Protein AF-A0A914Y9U9-F1 (afdb_monomer_lite)

Foldseek 3Di:
DDFDDDPNDTDDDDDDDDCPVVVVVVVVVVVVVVVVVVVVVVVLVVLVVVLVVLVVVLVVLVVVLVVVLVVLVVVCPDDDDPVRNVVSVVVNVVSVVVNVVSVVVNVVSCVVNVNDDDDQDFDDPVVVVVVVQVVCVVVCVVVVHDDDDDDDPPPPDRCPPDDPPPDDDDDDDDDDDDDDDDDDDDDDDDDDDDDDDDDDDDDDDDD

Radius of gyration: 38.81 Å; chains: 1; bounding box: 78×84×130 Å

InterPro domains:
  IPR003661 Signal transduction histidine kinase, dimerisation/phosphoacceptor domain [PF00512] (49-113)
  IPR003661 Signal transduction histidine kinase, dimerisation/phosphoacceptor domain [SM00388] (49-114)
  IPR003661 Signal transduction histidine kinase, dimerisation/phosphoacceptor domain [cd00082] (49-110)
  IPR005467 Histidine kinase domain [PS50109] (56-154)
  IPR036097 Signal transduction histidine kinase, dimerisation/phosphoacceptor domain superfamily [SSF47384] (34-114)
  IPR036890 Histidine kinase/HSP90-like ATPase superfamily [SSF55874] (103-163)

pLDDT: mean 73.34, std 23.29, range [28.28, 98.06]

Secondary structure (DSSP, 8-state):
-EEEEETTEEEEE------HHHHHHHHHHHHHHHHHHHHHHHHHHHHHHHHHHHHHHHHHHHHHHHHHHHHHHHHHTS---HHHHHHHHHHHHHHHHHHHHHHHHHHHHHHHTT----------HHHHHHHHHHHHHHHHHTTT--------S---S----------PPPS--------PPP-------------------------

Structure (mmCIF, N/CA/C/O backbone):
data_AF-A0A914Y9U9-F1
#
_entry.id   AF-A0A914Y9U9-F1
#
loop_
_atom_site.group_PDB
_atom_site.id
_atom_site.type_symbol
_atom_site.label_atom_id
_atom_site.label_alt_id
_atom_site.label_comp_id
_atom_site.label_asym_id
_atom_site.label_entity_id
_atom_site.label_seq_id
_atom_site.pdbx_PDB_ins_code
_atom_site.Cartn_x
_atom_site.Cartn_y
_atom_site.Cartn_z
_atom_site.occupancy
_atom_site.B_iso_or_equiv
_atom_site.auth_seq_id
_atom_site.auth_comp_id
_atom_site.auth_asym_id
_atom_site.auth_atom_id
_atom_site.pdbx_PDB_model_num
ATOM 1 N N . MET A 1 1 ? 32.630 -12.967 -55.554 1.00 51.47 1 MET A N 1
ATOM 2 C CA . MET A 1 1 ? 33.609 -12.783 -56.644 1.00 51.47 1 MET A CA 1
ATOM 3 C C . MET A 1 1 ? 33.112 -13.546 -57.849 1.00 51.47 1 MET A C 1
ATOM 5 O O . MET A 1 1 ? 32.874 -14.740 -57.731 1.00 51.47 1 MET A O 1
ATOM 9 N N . ALA A 1 2 ? 32.898 -12.851 -58.959 1.00 62.53 2 ALA A N 1
ATOM 10 C CA . ALA A 1 2 ? 32.600 -13.466 -60.247 1.00 62.53 2 ALA A CA 1
ATOM 11 C C . ALA A 1 2 ? 33.795 -13.222 -61.176 1.00 62.53 2 ALA A C 1
ATOM 13 O O . ALA A 1 2 ? 34.404 -12.149 -61.113 1.00 62.53 2 ALA A O 1
ATOM 14 N N . LEU A 1 3 ? 34.150 -14.223 -61.983 1.00 60.41 3 LEU A N 1
ATOM 15 C CA . LEU A 1 3 ? 35.185 -14.090 -63.003 1.00 60.41 3 LEU A CA 1
ATOM 16 C C . LEU A 1 3 ? 34.594 -13.263 -64.152 1.00 60.41 3 LEU A C 1
ATOM 18 O O . LEU A 1 3 ? 33.584 -13.662 -64.730 1.00 60.41 3 LEU A O 1
ATOM 22 N N . ALA A 1 4 ? 35.186 -12.113 -64.454 1.00 77.50 4 ALA A N 1
ATOM 23 C CA . ALA A 1 4 ? 34.811 -11.302 -65.607 1.00 77.50 4 ALA A CA 1
ATOM 24 C C . ALA A 1 4 ? 36.033 -11.117 -66.506 1.00 77.50 4 ALA A C 1
ATOM 26 O O . ALA A 1 4 ? 37.169 -11.276 -66.065 1.00 77.50 4 ALA A O 1
ATOM 27 N N . THR A 1 5 ? 35.816 -10.789 -67.772 1.00 78.88 5 THR A N 1
ATOM 28 C CA . THR A 1 5 ? 36.896 -10.489 -68.716 1.00 78.88 5 THR A CA 1
ATOM 29 C C . THR A 1 5 ? 36.818 -9.028 -69.130 1.00 78.88 5 THR A C 1
ATOM 31 O O . THR A 1 5 ? 35.762 -8.566 -69.559 1.00 78.88 5 THR A O 1
ATOM 34 N N . TYR A 1 6 ? 37.929 -8.303 -69.009 1.00 81.31 6 TYR A N 1
ATOM 35 C CA . TYR A 1 6 ? 38.082 -6.933 -69.501 1.00 81.31 6 TYR A CA 1
ATOM 36 C C . TYR A 1 6 ? 39.247 -6.923 -70.495 1.00 81.31 6 TYR A C 1
ATOM 38 O O . TYR A 1 6 ? 40.358 -7.293 -70.127 1.00 81.31 6 TYR A O 1
ATOM 46 N N . HIS A 1 7 ? 38.983 -6.578 -71.760 1.00 82.25 7 HIS A N 1
ATOM 47 C CA . HIS A 1 7 ? 39.949 -6.684 -72.870 1.00 82.25 7 HIS A CA 1
ATOM 48 C C . HIS A 1 7 ? 40.693 -8.037 -72.934 1.00 82.25 7 HIS A C 1
ATOM 50 O O . HIS A 1 7 ? 41.920 -8.073 -72.918 1.00 82.25 7 HIS A O 1
ATOM 56 N N . ASP A 1 8 ? 39.954 -9.153 -72.968 1.00 82.12 8 ASP A N 1
ATOM 57 C CA . ASP A 1 8 ? 40.488 -10.531 -73.023 1.00 82.12 8 ASP A CA 1
ATOM 58 C C . ASP A 1 8 ? 41.419 -10.943 -71.864 1.00 82.12 8 ASP A C 1
ATOM 60 O O . ASP A 1 8 ? 42.028 -12.013 -71.895 1.00 82.12 8 ASP A O 1
ATOM 64 N N . GLN A 1 9 ? 41.484 -10.152 -70.788 1.00 86.50 9 GLN A N 1
ATOM 65 C CA . GLN A 1 9 ? 42.172 -10.518 -69.551 1.00 86.50 9 GLN A CA 1
ATOM 66 C C . GLN A 1 9 ? 41.172 -10.868 -68.449 1.00 86.50 9 GLN A C 1
ATOM 68 O O . GLN A 1 9 ? 40.174 -10.170 -68.244 1.00 86.50 9 GLN A O 1
ATOM 73 N N . ALA A 1 10 ? 41.442 -11.959 -67.726 1.00 85.50 10 ALA A N 1
ATOM 74 C CA . ALA A 1 10 ? 40.640 -12.375 -66.582 1.00 85.50 10 ALA A CA 1
ATOM 75 C C . ALA A 1 10 ? 40.826 -11.388 -65.422 1.00 85.50 10 ALA A C 1
ATOM 77 O O . ALA A 1 10 ? 41.935 -11.198 -64.921 1.00 85.50 10 ALA A O 1
ATOM 78 N N . VAL A 1 11 ? 39.726 -10.783 -64.984 1.00 86.00 11 VAL A N 1
ATOM 79 C CA . VAL A 1 11 ? 39.678 -9.849 -63.862 1.00 86.00 11 VAL A CA 1
ATOM 80 C C . VAL A 1 11 ? 38.727 -10.358 -62.785 1.00 86.00 11 VAL A C 1
ATOM 82 O O . VAL A 1 11 ? 37.721 -11.022 -63.048 1.00 86.00 11 VAL A O 1
ATOM 85 N N . TRP A 1 12 ? 39.045 -10.022 -61.539 1.00 88.81 12 TRP A N 1
ATOM 86 C CA . TRP A 1 12 ? 38.187 -10.304 -60.399 1.00 88.81 12 TRP A CA 1
ATOM 87 C C . TRP A 1 12 ? 37.291 -9.111 -60.110 1.00 88.81 12 TRP A C 1
ATOM 89 O O . TRP A 1 12 ? 37.775 -8.016 -59.835 1.00 88.81 12 TRP A O 1
ATOM 99 N N . VAL A 1 13 ? 35.978 -9.339 -60.122 1.00 85.31 13 VAL A N 1
ATOM 100 C CA . VAL A 1 13 ? 35.015 -8.336 -59.668 1.00 85.31 13 VAL A CA 1
ATOM 101 C C . VAL A 1 13 ? 34.697 -8.578 -58.197 1.00 85.31 13 VAL A C 1
ATOM 103 O O . VAL A 1 13 ? 34.170 -9.633 -57.811 1.00 85.31 13 VAL A O 1
ATOM 106 N N . CYS A 1 14 ? 34.998 -7.569 -57.386 1.00 85.19 14 CYS A N 1
ATOM 107 C CA . CYS A 1 14 ? 34.607 -7.477 -55.987 1.00 85.19 14 CYS A CA 1
ATOM 108 C C . CYS A 1 14 ? 33.633 -6.308 -55.825 1.00 85.19 14 CYS A C 1
ATOM 110 O O . CYS A 1 14 ? 33.886 -5.217 -56.327 1.00 85.19 14 CYS A O 1
ATOM 112 N N . ALA A 1 15 ? 32.535 -6.537 -55.109 1.00 85.06 15 ALA A N 1
ATOM 113 C CA . ALA A 1 15 ? 31.644 -5.478 -54.660 1.00 85.06 15 ALA A CA 1
ATOM 114 C C . ALA A 1 15 ? 31.870 -5.276 -53.162 1.00 85.06 15 ALA A C 1
ATOM 116 O O . ALA A 1 15 ? 31.815 -6.233 -52.389 1.00 85.06 15 ALA A O 1
ATOM 117 N N . LEU A 1 16 ? 32.138 -4.035 -52.772 1.00 86.31 16 LEU A N 1
ATOM 118 C CA . LEU A 1 16 ? 32.205 -3.613 -51.381 1.00 86.31 16 LEU A CA 1
ATOM 119 C C . LEU A 1 16 ? 30.883 -2.922 -51.058 1.00 86.31 16 LEU A C 1
ATOM 121 O O . LEU A 1 16 ? 30.404 -2.103 -51.842 1.00 86.31 16 LEU A O 1
ATOM 125 N N . ARG A 1 17 ? 30.285 -3.267 -49.920 1.00 86.94 17 ARG A N 1
ATOM 126 C CA . ARG A 1 17 ? 29.090 -2.598 -49.412 1.00 86.94 17 ARG A CA 1
ATOM 127 C C . ARG A 1 17 ? 29.448 -1.925 -48.100 1.00 86.94 17 ARG A C 1
ATOM 129 O O . ARG A 1 17 ? 29.957 -2.586 -47.200 1.00 86.94 17 ARG A O 1
ATOM 136 N N . ASP A 1 18 ? 29.163 -0.634 -48.008 1.00 92.38 18 ASP A N 1
ATOM 137 C CA . ASP A 1 18 ? 29.233 0.081 -46.742 1.00 92.38 18 ASP A CA 1
ATOM 138 C C . ASP A 1 18 ? 28.083 -0.389 -45.839 1.00 92.38 18 ASP A C 1
ATOM 140 O O . ASP A 1 18 ? 26.910 -0.334 -46.219 1.00 92.38 18 ASP A O 1
ATOM 144 N N . VAL A 1 19 ? 28.438 -0.919 -44.670 1.00 93.06 19 VAL A N 1
ATOM 145 C CA . VAL A 1 19 ? 27.508 -1.397 -43.636 1.00 93.06 19 VAL A CA 1
ATOM 146 C C . VAL A 1 19 ? 27.601 -0.568 -42.357 1.00 93.06 19 VAL A C 1
ATOM 148 O O . VAL A 1 19 ? 26.952 -0.903 -41.370 1.00 93.06 19 VAL A O 1
ATOM 151 N N . THR A 1 20 ? 28.370 0.523 -42.365 1.00 95.44 20 THR A N 1
ATOM 152 C CA . THR A 1 20 ? 28.643 1.350 -41.180 1.00 95.44 20 THR A CA 1
ATOM 153 C C . THR A 1 20 ? 27.342 1.849 -40.556 1.00 95.44 20 THR A C 1
ATOM 155 O O . THR A 1 20 ? 27.092 1.609 -39.379 1.00 95.44 20 THR A O 1
ATOM 158 N N . ALA A 1 21 ? 26.440 2.398 -41.375 1.00 94.25 21 ALA A N 1
ATOM 159 C CA . ALA A 1 21 ? 25.137 2.880 -40.918 1.00 94.25 21 ALA A CA 1
ATOM 160 C C . ALA A 1 21 ? 24.249 1.775 -40.313 1.00 94.25 21 ALA A C 1
ATOM 162 O O . ALA A 1 21 ? 23.474 2.036 -39.395 1.00 94.25 21 ALA A O 1
ATOM 163 N N . GLN A 1 22 ? 24.348 0.534 -40.809 1.00 94.19 22 GLN A N 1
ATOM 164 C CA . GLN A 1 22 ? 23.577 -0.582 -40.257 1.00 94.19 22 GLN A CA 1
ATOM 165 C C . GLN A 1 22 ? 24.117 -0.989 -38.884 1.00 94.19 22 GLN A C 1
ATOM 167 O O . GLN A 1 22 ? 23.336 -1.186 -37.958 1.00 94.19 22 GLN A O 1
ATOM 172 N N . VAL A 1 23 ? 25.441 -1.084 -38.746 1.00 95.50 23 VAL A N 1
ATOM 173 C CA . VAL A 1 23 ? 26.087 -1.431 -37.474 1.00 95.50 23 VAL A CA 1
ATOM 174 C C . VAL A 1 23 ? 25.823 -0.353 -36.419 1.00 95.50 23 VAL A C 1
ATOM 176 O O . VAL A 1 23 ? 25.467 -0.681 -35.292 1.00 95.50 23 VAL A O 1
ATOM 179 N N . GLU A 1 24 ? 25.909 0.929 -36.785 1.00 96.12 24 GLU A N 1
ATOM 180 C CA . GLU A 1 24 ? 25.583 2.046 -35.886 1.00 96.12 24 GLU A CA 1
ATOM 181 C C . GLU A 1 24 ? 24.115 2.021 -35.435 1.00 96.12 24 GLU A C 1
ATOM 183 O O . GLU A 1 24 ? 23.814 2.255 -34.259 1.00 96.12 24 GLU A O 1
ATOM 188 N N . LEU A 1 25 ? 23.188 1.695 -36.342 1.00 96.06 25 LEU A N 1
ATOM 189 C CA . LEU A 1 25 ? 21.777 1.528 -35.998 1.00 96.06 25 LEU A CA 1
ATOM 190 C C . LEU A 1 25 ? 21.563 0.340 -35.047 1.00 96.06 25 LEU A C 1
ATOM 192 O O . LEU A 1 25 ? 20.856 0.467 -34.051 1.00 96.06 25 LEU A O 1
ATOM 196 N N . GLU A 1 26 ? 22.183 -0.809 -35.318 1.00 96.75 26 GLU A N 1
ATOM 197 C CA . GLU A 1 26 ? 22.089 -1.978 -34.437 1.00 96.75 26 GLU A CA 1
ATOM 198 C C . GLU A 1 26 ? 22.652 -1.682 -33.040 1.00 96.75 26 GLU A C 1
ATOM 200 O O . GLU A 1 26 ? 22.036 -2.038 -32.035 1.00 96.75 26 GLU A O 1
ATOM 205 N N . ASP A 1 27 ? 23.785 -0.988 -32.954 1.00 97.19 27 ASP A N 1
ATOM 206 C CA . ASP A 1 27 ? 24.397 -0.623 -31.677 1.00 97.19 27 ASP A CA 1
ATOM 207 C C . ASP A 1 27 ? 23.565 0.402 -30.900 1.00 97.19 27 ASP A C 1
ATOM 209 O O . ASP A 1 27 ? 23.427 0.288 -29.679 1.00 97.19 27 ASP A O 1
ATOM 213 N N . THR A 1 28 ? 22.984 1.395 -31.579 1.00 97.25 28 THR A N 1
ATOM 214 C CA . THR A 1 28 ? 22.080 2.358 -30.928 1.00 97.25 28 THR A CA 1
ATOM 215 C C . THR A 1 28 ? 20.812 1.684 -30.414 1.00 97.25 28 THR A C 1
ATOM 217 O O . THR A 1 28 ? 20.425 1.943 -29.273 1.00 97.25 28 THR A O 1
ATOM 220 N N . LEU A 1 29 ? 20.216 0.765 -31.183 1.00 97.56 29 LEU A N 1
ATOM 221 C CA . LEU A 1 29 ? 19.064 -0.026 -30.743 1.00 97.56 29 LEU A CA 1
ATOM 222 C C . LEU A 1 29 ? 19.403 -0.898 -29.532 1.00 97.56 29 LEU A C 1
ATOM 224 O O . LEU A 1 29 ? 18.697 -0.831 -28.529 1.00 97.56 29 LEU A O 1
ATOM 228 N N . ARG A 1 30 ? 20.518 -1.640 -29.565 1.00 97.50 30 ARG A N 1
ATOM 229 C CA . ARG A 1 30 ? 20.958 -2.465 -28.424 1.00 97.50 30 ARG A CA 1
ATOM 230 C C . ARG A 1 30 ? 21.160 -1.636 -27.159 1.00 97.50 30 ARG A C 1
ATOM 232 O O . ARG A 1 30 ? 20.755 -2.057 -26.077 1.00 97.50 30 ARG A O 1
ATOM 239 N N . ARG A 1 31 ? 21.774 -0.453 -27.274 1.00 97.50 31 ARG A N 1
ATOM 240 C CA . ARG A 1 31 ? 21.965 0.455 -26.130 1.00 97.50 31 ARG A CA 1
ATOM 241 C C . ARG A 1 31 ? 20.630 0.967 -25.595 1.00 97.50 31 ARG A C 1
ATOM 243 O O . ARG A 1 31 ? 20.447 0.980 -24.381 1.00 97.50 31 ARG A O 1
ATOM 250 N N . ALA A 1 32 ? 19.702 1.344 -26.472 1.00 97.19 32 ALA A N 1
ATOM 251 C CA . ALA A 1 32 ? 18.369 1.784 -26.070 1.00 97.19 32 ALA A CA 1
ATOM 252 C C . ALA A 1 32 ? 17.584 0.659 -25.373 1.00 97.19 32 ALA A C 1
ATOM 254 O O . ALA A 1 32 ? 17.001 0.885 -24.316 1.00 97.19 32 ALA A O 1
ATOM 255 N N . GLU A 1 33 ? 17.622 -0.567 -25.901 1.00 98.00 33 GLU A N 1
ATOM 256 C CA . GLU A 1 33 ? 17.003 -1.744 -25.277 1.00 98.00 33 GLU A CA 1
ATOM 257 C C . GLU A 1 33 ? 17.588 -2.032 -23.890 1.00 98.00 33 GLU A C 1
ATOM 259 O O . GLU A 1 33 ? 16.841 -2.255 -22.937 1.00 98.00 33 GLU A O 1
ATOM 264 N N . GLN A 1 34 ? 18.916 -1.972 -23.744 1.00 98.06 34 GLN A N 1
ATOM 265 C CA . GLN A 1 34 ? 19.578 -2.146 -22.449 1.00 98.06 34 GLN A CA 1
ATOM 266 C C . GLN A 1 34 ? 19.182 -1.057 -21.448 1.00 98.06 34 GLN A C 1
ATOM 268 O O . GLN A 1 34 ? 18.901 -1.368 -20.291 1.00 98.06 34 GLN A O 1
ATOM 273 N N . GLN A 1 35 ? 19.118 0.203 -21.881 1.00 97.62 35 GLN A N 1
ATOM 274 C CA . GLN A 1 35 ? 18.677 1.315 -21.037 1.00 97.62 35 GLN A CA 1
ATOM 275 C C . GLN A 1 35 ? 17.218 1.153 -20.602 1.00 97.62 35 GLN A C 1
ATOM 277 O O . GLN A 1 35 ? 16.906 1.348 -19.428 1.00 97.62 35 GLN A O 1
ATOM 282 N N . LEU A 1 36 ? 16.331 0.748 -21.516 1.00 97.81 36 LEU A N 1
ATOM 283 C CA . LEU A 1 36 ? 14.930 0.471 -21.199 1.00 97.81 36 LEU A CA 1
ATOM 284 C C . LEU A 1 36 ? 14.794 -0.685 -20.207 1.00 97.81 36 LEU A C 1
ATOM 286 O O . LEU A 1 36 ? 14.014 -0.586 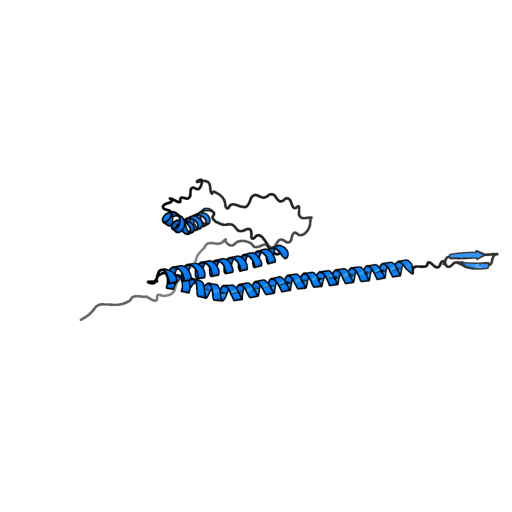-19.260 1.00 97.81 36 LEU A O 1
ATOM 290 N N . LEU A 1 37 ? 15.568 -1.759 -20.382 1.00 97.50 37 LEU A N 1
ATOM 291 C CA . LEU A 1 37 ? 15.564 -2.893 -19.461 1.00 97.50 37 LEU A CA 1
ATOM 292 C C . LEU A 1 37 ? 16.038 -2.482 -18.062 1.00 97.50 37 LEU A C 1
ATOM 294 O O . LEU A 1 37 ? 15.388 -2.824 -17.077 1.00 97.50 37 LEU A O 1
ATOM 298 N N . GLN A 1 38 ? 17.128 -1.717 -17.971 1.00 97.62 38 GLN A N 1
ATOM 299 C CA . GLN A 1 38 ? 17.639 -1.207 -16.697 1.00 97.62 38 GLN A CA 1
ATOM 300 C C . GLN A 1 38 ? 16.633 -0.275 -16.016 1.00 97.62 38 GLN A C 1
ATOM 302 O O . GLN A 1 38 ? 16.376 -0.417 -14.822 1.00 97.62 38 GLN A O 1
ATOM 307 N N . ALA A 1 39 ? 16.021 0.644 -16.768 1.00 96.50 39 ALA A N 1
ATOM 308 C CA . ALA A 1 39 ? 14.997 1.543 -16.245 1.00 96.50 39 ALA A CA 1
ATOM 309 C C . ALA A 1 39 ? 13.770 0.772 -15.735 1.00 96.50 39 ALA A C 1
ATOM 311 O O . ALA A 1 39 ? 13.253 1.078 -14.660 1.00 96.50 39 ALA A O 1
ATOM 312 N N . LYS A 1 40 ? 13.339 -0.266 -16.464 1.00 94.88 40 LYS A N 1
ATOM 313 C CA . LYS A 1 40 ? 12.250 -1.153 -16.044 1.00 94.88 40 LYS A CA 1
ATOM 314 C C . LYS A 1 40 ? 12.590 -1.885 -14.744 1.00 94.88 40 LYS A C 1
ATOM 316 O O . LYS A 1 40 ? 11.802 -1.837 -13.808 1.00 94.88 40 LYS A O 1
ATOM 321 N N . GLN A 1 41 ? 13.762 -2.515 -14.667 1.00 95.62 41 GLN A N 1
ATOM 322 C CA . GLN A 1 41 ? 14.202 -3.237 -13.468 1.00 95.62 41 GLN A CA 1
ATOM 323 C C . GLN A 1 41 ? 14.313 -2.311 -12.252 1.00 95.62 41 GLN A C 1
ATOM 325 O O . GLN A 1 41 ? 13.901 -2.679 -11.155 1.00 95.62 41 GLN A O 1
ATOM 330 N N . ALA A 1 42 ? 14.824 -1.091 -12.442 1.00 94.94 42 ALA A N 1
ATOM 331 C CA . ALA A 1 42 ? 14.884 -0.088 -11.385 1.00 94.94 42 ALA A CA 1
ATOM 332 C C . ALA A 1 42 ? 13.483 0.322 -10.903 1.00 94.94 42 ALA A C 1
ATOM 334 O O . ALA A 1 42 ? 13.258 0.438 -9.698 1.00 94.94 42 ALA A O 1
ATOM 335 N N . ALA A 1 43 ? 12.531 0.498 -11.825 1.00 90.12 43 ALA A N 1
ATOM 336 C CA . ALA A 1 43 ? 11.145 0.805 -11.484 1.00 90.12 43 ALA A CA 1
ATOM 337 C C . ALA A 1 43 ? 10.472 -0.345 -10.715 1.00 90.12 43 ALA A C 1
ATOM 339 O O . ALA A 1 43 ? 9.844 -0.105 -9.686 1.00 90.12 43 ALA A O 1
ATOM 340 N N . GLU A 1 44 ? 10.644 -1.592 -11.161 1.00 88.94 44 GLU A N 1
ATOM 341 C CA . GLU A 1 44 ? 10.101 -2.780 -10.487 1.00 88.94 44 GLU A CA 1
ATOM 342 C C . GLU A 1 44 ? 10.679 -2.945 -9.073 1.00 88.94 44 GLU A C 1
ATOM 344 O O . GLU A 1 44 ? 9.930 -3.158 -8.118 1.00 88.94 44 GLU A O 1
ATOM 349 N N . ALA A 1 45 ? 11.994 -2.766 -8.911 1.00 89.25 45 ALA A N 1
ATOM 350 C CA . ALA A 1 45 ? 12.647 -2.812 -7.605 1.00 89.25 45 ALA A CA 1
ATOM 351 C C . ALA A 1 45 ? 12.137 -1.710 -6.661 1.00 89.25 45 ALA A C 1
ATOM 353 O O . ALA A 1 45 ? 11.901 -1.968 -5.481 1.00 89.25 45 ALA A O 1
ATOM 354 N N . ALA A 1 46 ? 11.923 -0.494 -7.173 1.00 88.81 46 ALA A N 1
ATOM 355 C CA . ALA A 1 46 ? 11.375 0.609 -6.387 1.00 88.81 46 ALA A CA 1
ATOM 356 C C . ALA A 1 46 ? 9.934 0.335 -5.923 1.00 88.81 46 ALA A C 1
ATOM 358 O O . ALA A 1 46 ? 9.594 0.626 -4.775 1.00 88.81 46 ALA A O 1
ATOM 359 N N . VAL A 1 47 ? 9.096 -0.255 -6.784 1.00 85.12 47 VAL A N 1
ATOM 360 C CA . VAL A 1 47 ? 7.721 -0.652 -6.435 1.00 85.12 47 VAL A CA 1
ATOM 361 C C . VAL A 1 47 ? 7.721 -1.728 -5.349 1.00 85.12 47 VAL A C 1
ATOM 363 O O . VAL A 1 47 ? 6.984 -1.601 -4.370 1.00 85.12 47 VAL A O 1
ATOM 366 N N . LEU A 1 48 ? 8.574 -2.748 -5.478 1.00 84.75 48 LEU A N 1
ATOM 367 C CA . LEU A 1 48 ? 8.687 -3.815 -4.484 1.00 84.75 48 LEU A CA 1
ATOM 368 C C . LEU A 1 48 ? 9.147 -3.270 -3.123 1.00 84.75 48 LEU A C 1
ATOM 370 O O . LEU A 1 48 ? 8.486 -3.504 -2.112 1.00 84.75 48 LEU A O 1
ATOM 374 N N . ALA A 1 49 ? 10.216 -2.467 -3.110 1.00 85.94 49 ALA A N 1
ATOM 375 C CA . ALA A 1 49 ? 10.743 -1.858 -1.890 1.00 85.94 49 ALA A CA 1
ATOM 376 C C . ALA A 1 49 ? 9.712 -0.945 -1.202 1.00 85.94 49 ALA A C 1
ATOM 378 O O . ALA A 1 49 ? 9.592 -0.952 0.024 1.00 85.94 49 ALA A O 1
ATOM 379 N N . LYS A 1 50 ? 8.924 -0.187 -1.979 1.00 87.38 50 LYS A N 1
ATOM 380 C CA . LYS A 1 50 ? 7.811 0.620 -1.455 1.00 87.38 50 LYS A CA 1
ATOM 381 C C . LYS A 1 50 ? 6.758 -0.260 -0.775 1.00 87.38 50 LYS A C 1
ATOM 383 O O . LYS A 1 50 ? 6.311 0.072 0.323 1.00 87.38 50 LYS A O 1
ATOM 388 N N . GLY A 1 51 ? 6.378 -1.370 -1.408 1.00 86.06 51 GLY A N 1
ATOM 389 C CA . GLY A 1 51 ? 5.406 -2.317 -0.862 1.00 86.06 51 GLY A CA 1
ATOM 390 C C . GLY A 1 51 ? 5.872 -2.947 0.453 1.00 86.06 51 GLY A C 1
ATOM 391 O O . GLY A 1 51 ? 5.130 -2.933 1.435 1.00 86.06 51 GLY A O 1
ATOM 392 N N . GLU A 1 52 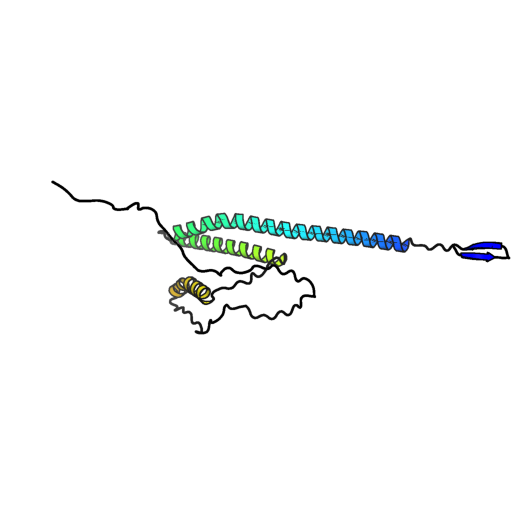? 7.113 -3.436 0.502 1.00 85.38 52 GLU A N 1
ATOM 393 C CA . GLU A 1 52 ? 7.713 -4.019 1.713 1.00 85.38 52 GLU A CA 1
ATOM 394 C C . GLU A 1 52 ? 7.811 -3.006 2.857 1.00 85.38 52 GLU A C 1
ATOM 396 O O . GLU A 1 52 ? 7.477 -3.319 4.006 1.00 85.38 52 GLU A O 1
ATOM 401 N N . PHE A 1 53 ? 8.219 -1.774 2.545 1.00 88.50 53 PHE A N 1
ATOM 402 C CA . PHE A 1 53 ? 8.288 -0.694 3.521 1.00 88.50 53 PHE A CA 1
ATOM 403 C C . PHE A 1 53 ? 6.915 -0.405 4.135 1.00 88.50 53 PHE A C 1
ATOM 405 O O . PHE A 1 53 ? 6.779 -0.381 5.359 1.00 88.50 53 PHE A O 1
ATOM 412 N N . LEU A 1 54 ? 5.882 -0.228 3.304 1.00 88.62 54 LEU A N 1
ATOM 413 C CA . LEU A 1 54 ? 4.533 0.072 3.785 1.00 88.62 54 LEU A CA 1
ATOM 414 C C . LEU A 1 54 ? 3.928 -1.096 4.569 1.00 88.62 54 LEU A C 1
ATOM 416 O O . LEU A 1 54 ? 3.321 -0.868 5.616 1.00 88.62 54 LEU A O 1
ATOM 420 N N . ALA A 1 55 ? 4.137 -2.338 4.121 1.00 84.94 55 ALA A N 1
ATOM 421 C CA . ALA A 1 55 ? 3.702 -3.530 4.846 1.00 84.94 55 ALA A CA 1
ATOM 422 C C . ALA A 1 55 ? 4.330 -3.597 6.245 1.00 84.94 55 ALA A C 1
ATOM 424 O O . ALA A 1 55 ? 3.617 -3.759 7.236 1.00 84.94 55 ALA A O 1
ATOM 425 N N . THR A 1 56 ? 5.647 -3.398 6.333 1.00 83.75 56 THR A N 1
ATOM 426 C CA . THR A 1 56 ? 6.379 -3.398 7.606 1.00 83.75 56 THR A CA 1
ATOM 427 C C . THR A 1 56 ? 5.870 -2.293 8.526 1.00 83.75 56 THR A C 1
ATOM 429 O O . THR A 1 56 ? 5.486 -2.563 9.661 1.00 83.75 56 THR A O 1
ATOM 432 N N . MET A 1 57 ? 5.777 -1.057 8.028 1.00 90.81 57 MET A N 1
ATOM 433 C CA . MET A 1 57 ? 5.301 0.078 8.824 1.00 90.81 57 MET A CA 1
ATOM 434 C C . MET A 1 57 ? 3.869 -0.121 9.321 1.00 90.81 57 MET A C 1
ATOM 436 O O . MET A 1 57 ? 3.567 0.207 10.465 1.00 90.81 57 MET A O 1
ATOM 440 N N . SER A 1 58 ? 2.988 -0.702 8.504 1.00 89.25 58 SER A N 1
ATOM 441 C CA . SER A 1 58 ? 1.629 -1.019 8.939 1.00 89.25 58 SER A CA 1
ATOM 442 C C . SER A 1 58 ? 1.610 -2.019 10.094 1.00 89.25 58 SER A C 1
ATOM 444 O O . SER A 1 58 ? 0.905 -1.796 11.079 1.00 89.25 58 SER A O 1
ATOM 446 N N . HIS A 1 59 ? 2.420 -3.081 10.039 1.00 90.81 59 HIS A N 1
ATOM 447 C CA . HIS A 1 59 ? 2.539 -4.030 11.149 1.00 90.81 59 HIS A CA 1
ATOM 448 C C . HIS A 1 59 ? 3.072 -3.366 12.430 1.00 90.81 59 HIS A C 1
ATOM 450 O O . HIS A 1 59 ? 2.514 -3.586 13.513 1.00 90.81 59 HIS A O 1
ATOM 456 N N . GLU A 1 60 ? 4.083 -2.506 12.304 1.00 91.12 60 GLU A N 1
ATOM 457 C CA . GLU A 1 60 ? 4.680 -1.771 13.427 1.00 91.12 60 GLU A CA 1
ATOM 458 C C . GLU A 1 60 ? 3.739 -0.715 14.028 1.00 91.12 60 GLU A C 1
ATOM 460 O O . GLU A 1 60 ? 3.818 -0.435 15.220 1.00 91.12 60 GLU A O 1
ATOM 465 N N . ILE A 1 61 ? 2.807 -0.155 13.249 1.00 86.62 61 ILE A N 1
ATOM 466 C CA . ILE A 1 61 ? 1.786 0.786 13.746 1.00 86.62 61 ILE A CA 1
ATOM 467 C C . ILE A 1 61 ? 0.574 0.045 14.326 1.00 86.62 61 ILE A C 1
ATOM 469 O O . ILE A 1 61 ? 0.030 0.429 15.366 1.00 86.62 61 ILE A O 1
ATOM 473 N N . ARG A 1 62 ? 0.136 -1.039 13.679 1.00 87.12 62 ARG A N 1
ATOM 474 C CA . ARG A 1 62 ? -1.034 -1.819 14.099 1.00 87.12 62 ARG A CA 1
ATOM 475 C C . ARG A 1 62 ? -0.800 -2.500 15.447 1.00 87.12 62 ARG A C 1
ATOM 477 O O . ARG A 1 62 ? -1.721 -2.549 16.254 1.00 87.12 62 ARG A O 1
ATOM 484 N N . THR A 1 63 ? 0.412 -2.978 15.722 1.00 86.19 63 THR A N 1
ATOM 485 C CA . THR A 1 63 ? 0.754 -3.639 16.995 1.00 86.19 63 THR A CA 1
ATOM 486 C C . THR A 1 63 ? 0.511 -2.749 18.230 1.00 86.19 63 THR A C 1
ATOM 488 O O . THR A 1 63 ? -0.269 -3.155 19.096 1.00 86.19 63 THR A O 1
ATOM 491 N N . PRO A 1 64 ? 1.075 -1.528 18.339 1.00 86.31 64 PRO A N 1
ATOM 492 C CA . PRO A 1 64 ? 0.804 -0.644 19.470 1.00 86.31 64 PRO A CA 1
ATOM 493 C C . PRO A 1 64 ? -0.645 -0.136 19.496 1.00 86.31 64 PRO A C 1
ATOM 495 O O . PRO A 1 64 ? -1.221 -0.034 20.578 1.00 86.31 64 PRO A O 1
ATOM 498 N N . LEU A 1 65 ? -1.281 0.125 18.344 1.00 89.81 65 LEU A N 1
ATOM 499 C CA . LEU A 1 65 ? -2.691 0.545 18.307 1.00 89.81 65 LEU A CA 1
ATOM 500 C C . LEU A 1 65 ? -3.642 -0.549 18.803 1.00 89.81 65 LEU A C 1
ATOM 502 O O . LEU A 1 65 ? -4.533 -0.259 19.600 1.00 89.81 65 LEU A O 1
ATOM 506 N N . ASN A 1 66 ? -3.413 -1.802 18.407 1.00 83.31 66 ASN A N 1
ATOM 507 C CA . ASN A 1 66 ? -4.161 -2.957 18.904 1.00 83.31 66 ASN A CA 1
ATOM 508 C C . ASN A 1 66 ? -3.912 -3.220 20.397 1.00 83.31 66 ASN A C 1
ATOM 510 O O . ASN A 1 66 ? -4.738 -3.865 21.036 1.00 83.31 66 ASN A O 1
ATOM 514 N N . GLY A 1 67 ? -2.807 -2.725 20.964 1.00 85.94 67 GLY A N 1
ATOM 515 C CA . GLY A 1 67 ? -2.557 -2.739 22.407 1.00 85.94 67 GLY A CA 1
ATOM 516 C C . GLY A 1 67 ? -3.286 -1.620 23.157 1.00 85.94 67 GLY A C 1
ATOM 517 O O . GLY A 1 67 ? -3.852 -1.860 24.221 1.00 85.94 67 GLY A O 1
ATOM 518 N N . ILE A 1 68 ? -3.309 -0.405 22.600 1.00 89.88 68 ILE A N 1
ATOM 519 C CA . ILE A 1 68 ? -3.920 0.769 23.239 1.00 89.88 68 ILE A CA 1
ATOM 520 C C . ILE A 1 68 ? -5.453 0.723 23.165 1.00 89.88 68 ILE A C 1
ATOM 522 O O . ILE A 1 68 ? -6.105 1.065 24.148 1.00 89.88 68 ILE A O 1
ATOM 526 N N . LEU A 1 69 ? -6.053 0.271 22.056 1.00 87.25 69 LEU A N 1
ATOM 527 C CA . LEU A 1 69 ? -7.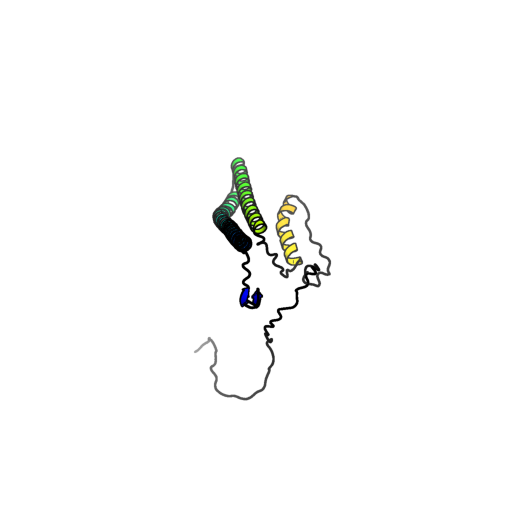517 0.250 21.892 1.00 87.25 69 LEU A CA 1
ATOM 528 C C . LEU A 1 69 ? -8.244 -0.515 23.017 1.00 87.25 69 LEU A C 1
ATOM 530 O O . LEU A 1 69 ? -9.122 0.073 23.650 1.00 87.25 69 LEU A O 1
ATOM 534 N N . PRO A 1 70 ? -7.867 -1.769 23.344 1.00 84.56 70 PRO A N 1
ATOM 535 C CA . PRO A 1 70 ? -8.492 -2.510 24.438 1.00 84.56 70 PRO A CA 1
ATOM 536 C C . PRO A 1 70 ? -8.305 -1.836 25.801 1.00 84.56 70 PRO A C 1
ATOM 538 O O . PRO A 1 70 ? -9.181 -1.928 26.660 1.00 84.56 70 PRO A O 1
ATOM 541 N N . MET A 1 71 ? -7.182 -1.139 26.014 1.00 89.12 71 MET A N 1
ATOM 542 C CA . MET A 1 71 ? -6.950 -0.375 27.244 1.00 89.12 71 MET A CA 1
ATOM 543 C C . MET A 1 71 ? -7.892 0.825 27.334 1.00 89.12 71 MET A C 1
ATOM 545 O O . MET A 1 71 ? -8.494 1.042 28.385 1.00 89.12 71 MET A O 1
ATOM 549 N N . LEU A 1 72 ? -8.073 1.568 26.237 1.00 90.81 72 LEU A N 1
ATOM 550 C CA . LEU A 1 72 ? -9.043 2.663 26.169 1.00 90.81 72 LEU A CA 1
ATOM 551 C C . LEU A 1 72 ? -10.468 2.147 26.419 1.00 90.81 72 LEU A C 1
ATOM 553 O O . LEU A 1 72 ? -11.202 2.741 27.206 1.00 90.81 72 LEU A O 1
ATOM 557 N N . GLU A 1 73 ? -10.839 1.004 25.834 1.00 87.69 73 GLU A N 1
ATOM 558 C CA . GLU A 1 73 ? -12.136 0.357 26.072 1.00 87.69 73 GLU A CA 1
ATOM 559 C C . GLU A 1 73 ? -12.328 -0.093 27.525 1.00 87.69 73 GLU A C 1
ATOM 561 O O . GLU A 1 73 ? -13.436 0.001 28.055 1.00 87.69 73 GLU A O 1
ATOM 566 N N . LEU A 1 74 ? -11.276 -0.587 28.184 1.00 90.06 74 LEU A N 1
ATOM 567 C CA . LEU A 1 74 ? -11.338 -0.991 29.588 1.00 90.06 74 LEU A CA 1
ATOM 568 C C . LEU A 1 74 ? -11.509 0.224 30.505 1.00 90.06 74 LEU A C 1
ATOM 570 O O . LEU A 1 74 ? -12.364 0.203 31.390 1.00 90.06 74 LEU A O 1
ATOM 574 N N . ILE A 1 75 ? -10.747 1.295 30.260 1.00 93.00 75 ILE A N 1
ATOM 575 C CA . ILE A 1 75 ? -10.859 2.563 30.995 1.00 93.00 75 ILE A CA 1
ATOM 576 C C . ILE A 1 75 ? -12.261 3.159 30.810 1.00 93.00 75 ILE A C 1
ATOM 578 O O . ILE A 1 75 ? -12.849 3.642 31.776 1.00 93.00 75 ILE A O 1
ATOM 582 N N . ALA A 1 76 ? -12.839 3.049 29.609 1.00 90.75 76 ALA A N 1
ATOM 583 C CA . ALA A 1 76 ? -14.170 3.574 29.290 1.00 90.75 76 ALA A CA 1
ATOM 584 C C . ALA A 1 76 ? -15.300 2.939 30.113 1.00 90.75 76 ALA A C 1
ATOM 586 O O . ALA A 1 76 ? -16.359 3.546 30.265 1.00 90.75 76 ALA A O 1
ATOM 587 N N . ARG A 1 77 ? -15.092 1.728 30.647 1.00 89.81 77 ARG A N 1
ATOM 588 C CA . ARG A 1 77 ? -16.065 1.026 31.503 1.00 89.81 77 ARG A CA 1
ATOM 589 C C . ARG A 1 77 ? -16.021 1.486 32.962 1.00 89.81 77 ARG A C 1
ATOM 591 O O . ARG A 1 77 ? -16.894 1.105 33.737 1.00 89.81 77 ARG A O 1
ATOM 598 N N . GLY A 1 78 ? -15.002 2.251 33.347 1.00 89.88 78 GLY A N 1
ATOM 599 C CA . GLY A 1 78 ? -14.827 2.753 34.704 1.00 89.88 78 GLY A CA 1
ATOM 600 C C . GLY A 1 78 ? -15.643 4.018 35.002 1.00 89.88 78 GLY A C 1
ATOM 601 O O . GLY A 1 78 ? -16.179 4.664 34.097 1.00 89.88 78 GLY A O 1
ATOM 602 N N . PRO A 1 79 ? -15.729 4.413 36.284 1.00 91.56 79 PRO A N 1
ATOM 603 C CA . PRO A 1 79 ? -16.264 5.713 36.657 1.00 91.56 79 PRO A CA 1
ATOM 604 C C . PRO A 1 79 ? -15.299 6.812 36.190 1.00 91.56 79 PRO A C 1
ATOM 606 O O . PRO A 1 79 ? -14.180 6.923 36.683 1.00 91.56 79 PRO A O 1
ATOM 609 N N . LEU A 1 80 ? -15.744 7.619 35.231 1.00 94.38 80 LEU A N 1
ATOM 610 C CA . LEU A 1 80 ? -14.995 8.740 34.663 1.00 94.38 80 LEU A CA 1
ATOM 611 C C . LEU A 1 80 ? -15.784 10.038 34.854 1.00 94.38 80 LEU A C 1
ATOM 613 O O . LEU A 1 80 ? -17.016 10.028 34.786 1.00 94.38 80 LEU A O 1
ATOM 617 N N . GLY A 1 81 ? -15.081 11.151 35.067 1.00 93.94 81 GLY A N 1
ATOM 618 C CA . GLY A 1 81 ? -15.674 12.487 34.968 1.00 93.94 81 GLY A CA 1
ATOM 619 C C . GLY A 1 81 ? -16.050 12.842 33.522 1.00 93.94 81 GLY A C 1
ATOM 620 O O . GLY A 1 81 ? -15.591 12.191 32.582 1.00 93.94 81 GLY A O 1
ATOM 621 N N . GLU A 1 82 ? -16.870 13.880 33.336 1.00 93.12 82 GLU A N 1
ATOM 622 C CA . GLU A 1 82 ? -17.326 14.350 32.013 1.00 93.12 82 GLU A CA 1
ATOM 623 C C . GLU A 1 82 ? -16.141 14.636 31.067 1.00 93.12 82 GLU A C 1
ATOM 625 O O . GLU A 1 82 ? -16.052 14.066 29.979 1.00 93.12 82 GLU A O 1
ATOM 630 N N . ASP A 1 83 ? -15.162 15.417 31.535 1.00 94.06 83 ASP A N 1
ATOM 631 C CA . ASP A 1 83 ? -13.979 15.797 30.750 1.00 94.06 83 ASP A CA 1
ATOM 632 C C . ASP A 1 83 ? -13.111 14.586 30.375 1.00 94.06 83 ASP A C 1
ATOM 634 O O . ASP A 1 83 ? -12.611 14.476 29.254 1.00 94.06 83 ASP A O 1
ATOM 638 N N . GLN A 1 84 ? -12.970 13.627 31.295 1.00 95.81 84 GLN A N 1
ATOM 639 C CA . GLN A 1 84 ? -12.212 12.395 31.062 1.00 95.81 84 GLN A CA 1
ATOM 640 C C . GLN A 1 84 ? -12.901 11.502 30.028 1.00 95.81 84 GLN A C 1
ATOM 642 O O . GLN A 1 84 ? -12.222 10.925 29.178 1.00 95.81 84 GLN A O 1
ATOM 647 N N . ARG A 1 85 ? -14.240 11.412 30.059 1.00 93.56 85 ARG A N 1
ATOM 648 C CA . ARG A 1 85 ? -15.014 10.712 29.024 1.00 93.56 85 ARG A CA 1
ATOM 649 C C . ARG A 1 85 ? -14.795 11.337 27.656 1.00 93.56 85 ARG A C 1
ATOM 651 O O . ARG A 1 85 ? -14.553 10.605 26.699 1.00 93.56 85 ARG A O 1
ATOM 658 N N . GLN A 1 86 ? -14.827 12.665 27.566 1.00 92.50 86 GLN A N 1
ATOM 659 C CA . GLN A 1 86 ? -14.630 13.364 26.300 1.00 92.50 86 GLN A CA 1
ATOM 660 C C . GLN A 1 86 ? -13.208 13.174 25.748 1.00 92.50 86 GLN A C 1
ATOM 662 O O . GLN A 1 86 ? -13.034 12.892 24.558 1.00 92.50 86 GLN A O 1
ATOM 667 N N . MET A 1 87 ? -12.185 13.258 26.606 1.00 94.25 87 MET A N 1
ATOM 668 C CA . MET A 1 87 ? -10.799 12.950 26.233 1.00 94.25 87 MET A CA 1
ATOM 669 C C . MET A 1 87 ? -10.647 11.508 25.743 1.00 94.25 87 MET A C 1
ATOM 671 O O . MET A 1 87 ? -10.027 11.273 24.706 1.00 94.25 87 MET A O 1
ATOM 675 N N . LEU A 1 88 ? -11.241 10.544 26.448 1.00 95.38 88 LEU A N 1
ATOM 676 C CA . LEU A 1 88 ? -11.151 9.129 26.097 1.00 95.38 88 LEU A CA 1
ATOM 677 C C . LEU A 1 88 ? -11.878 8.800 24.785 1.00 95.38 88 LEU A C 1
ATOM 679 O O . LEU A 1 88 ? -11.365 8.027 23.971 1.00 95.38 88 LEU A O 1
ATOM 683 N N . ALA A 1 89 ? -13.043 9.410 24.555 1.00 89.38 89 ALA A N 1
ATOM 684 C CA . ALA A 1 89 ? -13.779 9.296 23.300 1.00 89.38 89 ALA A CA 1
ATOM 685 C C . ALA A 1 89 ? -12.963 9.856 22.127 1.00 89.38 89 ALA A C 1
ATOM 687 O O . ALA A 1 89 ? -12.859 9.211 21.083 1.00 89.38 89 ALA A O 1
ATOM 688 N N . THR A 1 90 ? -12.321 11.011 22.328 1.00 92.19 90 THR A N 1
ATOM 689 C CA . THR A 1 90 ? -11.440 11.628 21.328 1.00 92.19 90 THR A CA 1
ATOM 690 C C . THR A 1 90 ? -10.248 10.722 21.018 1.00 92.19 90 THR A C 1
ATOM 692 O O . THR A 1 90 ? -10.012 10.411 19.854 1.00 92.19 90 THR A O 1
ATOM 695 N N . ALA A 1 91 ? -9.547 10.225 22.043 1.00 93.25 91 ALA A N 1
ATOM 696 C CA . ALA A 1 91 ? -8.413 9.318 21.868 1.00 93.25 91 ALA A CA 1
ATOM 697 C C . ALA A 1 91 ? -8.807 8.038 21.111 1.00 93.25 91 ALA A C 1
ATOM 699 O O . ALA A 1 91 ? -8.137 7.657 20.153 1.00 93.25 91 ALA A O 1
ATOM 700 N N . SER A 1 92 ? -9.933 7.420 21.480 1.00 90.38 92 SER A N 1
ATOM 701 C CA . SER A 1 92 ? -10.434 6.204 20.825 1.00 90.38 92 SER A CA 1
ATOM 702 C C . SER A 1 92 ? -10.777 6.446 19.354 1.00 90.38 92 SER A C 1
ATOM 704 O O . SER A 1 92 ? -10.373 5.668 18.488 1.00 90.38 92 SER A O 1
ATOM 706 N N . ALA A 1 93 ? -11.477 7.546 19.055 1.00 87.12 93 ALA A N 1
ATOM 707 C CA . ALA A 1 93 ? -11.823 7.920 17.688 1.00 87.12 93 ALA A CA 1
ATOM 708 C C . ALA A 1 93 ? -10.570 8.188 16.838 1.00 87.12 93 ALA A C 1
ATOM 710 O O . ALA A 1 93 ? -10.478 7.707 15.708 1.00 87.12 93 ALA A O 1
ATOM 711 N N . SER A 1 94 ? -9.575 8.891 17.388 1.00 92.31 94 SER A N 1
ATOM 712 C CA . SER A 1 94 ? -8.304 9.150 16.706 1.00 92.31 94 SER A CA 1
ATOM 713 C C . SER A 1 94 ? -7.515 7.868 16.433 1.00 92.31 94 SER A C 1
ATOM 715 O O . SER A 1 94 ? -7.015 7.694 15.323 1.00 92.31 94 SER A O 1
ATOM 717 N N . SER A 1 95 ? -7.439 6.940 17.392 1.00 91.31 95 SER A N 1
ATOM 718 C CA . SER A 1 95 ? -6.762 5.651 17.201 1.00 91.31 95 SER A CA 1
ATOM 719 C C . SER A 1 95 ? -7.430 4.795 16.119 1.00 91.31 95 SER A C 1
ATOM 721 O O . SER A 1 95 ? -6.741 4.226 15.273 1.00 91.31 95 SER A O 1
ATOM 723 N N . GLN A 1 96 ? -8.766 4.744 16.092 1.00 88.75 96 GLN A N 1
ATOM 724 C CA . GLN A 1 96 ? -9.516 4.038 15.045 1.00 88.75 96 GLN A CA 1
ATOM 725 C C . GLN A 1 96 ? -9.349 4.694 13.670 1.00 88.75 96 GLN A C 1
ATOM 727 O O . GLN A 1 96 ? -9.229 4.001 12.660 1.00 88.75 96 GLN A O 1
ATOM 732 N N . GLN A 1 97 ? -9.329 6.027 13.614 1.00 89.88 97 GLN A N 1
ATOM 733 C CA . GLN A 1 97 ? -9.081 6.757 12.374 1.00 89.88 97 GLN A CA 1
ATOM 734 C C . GLN A 1 97 ? -7.667 6.504 11.842 1.00 89.88 97 GLN A C 1
ATOM 736 O O . GLN A 1 97 ? -7.505 6.317 10.640 1.00 89.88 97 GLN A O 1
ATOM 741 N N . LEU A 1 98 ? -6.660 6.452 12.718 1.00 90.81 98 LEU A N 1
ATOM 742 C CA . LEU A 1 98 ? -5.287 6.153 12.322 1.00 90.81 98 LEU A CA 1
ATOM 743 C C . LEU A 1 98 ? -5.156 4.740 11.737 1.00 90.81 98 LEU A C 1
ATOM 745 O O . LEU A 1 98 ? -4.536 4.590 10.690 1.00 90.81 98 LEU A O 1
ATOM 749 N N . LEU A 1 99 ? -5.785 3.730 12.354 1.00 88.50 99 LEU A N 1
ATOM 750 C CA . LEU A 1 99 ? -5.829 2.369 11.797 1.00 88.50 99 LEU A CA 1
ATOM 751 C C . LEU A 1 99 ? -6.420 2.357 10.384 1.00 88.50 99 LEU A C 1
ATOM 753 O O . LEU A 1 99 ? -5.834 1.761 9.488 1.00 88.50 99 LEU A O 1
ATOM 757 N N . ARG A 1 100 ? -7.533 3.070 10.175 1.00 88.00 100 ARG A N 1
ATOM 758 C CA . ARG A 1 100 ? -8.181 3.154 8.861 1.00 88.00 100 ARG A CA 1
ATOM 759 C C . ARG A 1 100 ? -7.275 3.795 7.811 1.00 88.00 100 ARG A C 1
ATOM 761 O O . ARG A 1 100 ? -7.131 3.243 6.735 1.00 88.00 100 ARG A O 1
ATOM 768 N N . ILE A 1 101 ? -6.615 4.907 8.144 1.00 88.06 101 ILE A N 1
ATOM 769 C CA . ILE A 1 101 ? -5.666 5.571 7.234 1.00 88.06 101 ILE A CA 1
ATOM 770 C C . ILE A 1 101 ? -4.522 4.625 6.848 1.00 88.06 101 ILE A C 1
ATOM 772 O O . ILE A 1 101 ? -4.113 4.587 5.692 1.00 88.06 101 ILE A O 1
ATOM 776 N N . VAL A 1 102 ? -3.994 3.867 7.811 1.00 86.50 102 VAL A N 1
ATOM 777 C CA . VAL A 1 102 ? -2.917 2.901 7.559 1.00 86.50 102 VAL A CA 1
ATOM 778 C C . VAL A 1 102 ? -3.390 1.766 6.647 1.00 86.50 102 VAL A C 1
ATOM 780 O O . VAL A 1 102 ? -2.662 1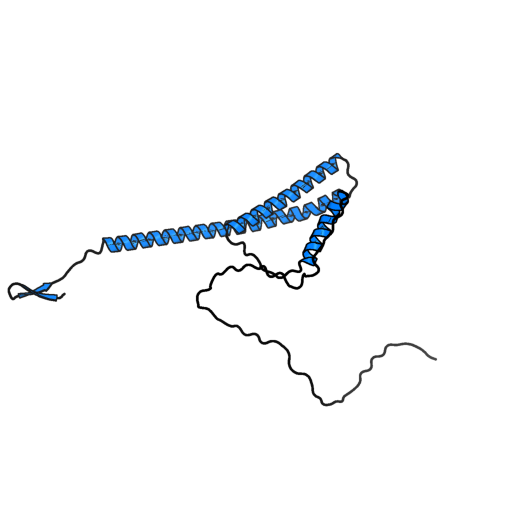.391 5.727 1.00 86.50 102 VAL A O 1
ATOM 783 N N . ASP A 1 103 ? -4.600 1.250 6.868 1.00 85.19 103 ASP A N 1
ATOM 784 C CA . ASP A 1 103 ? -5.210 0.230 6.011 1.00 85.19 103 ASP A CA 1
ATOM 785 C C . ASP A 1 103 ? -5.454 0.758 4.585 1.00 85.19 103 ASP A C 1
ATOM 787 O O . ASP A 1 103 ? -5.032 0.124 3.619 1.00 85.19 103 ASP A O 1
ATOM 791 N N . ASP A 1 104 ? -6.000 1.969 4.445 1.00 87.56 104 ASP A N 1
ATOM 792 C CA . ASP A 1 104 ? -6.250 2.605 3.146 1.00 87.56 104 ASP A CA 1
ATOM 793 C C . ASP A 1 104 ? -4.944 2.818 2.348 1.00 87.56 104 ASP A C 1
ATOM 795 O O . ASP A 1 104 ? -4.899 2.612 1.132 1.00 87.56 104 ASP A O 1
ATOM 799 N N . ILE A 1 105 ? -3.848 3.201 3.021 1.00 87.06 105 ILE A N 1
ATOM 800 C CA . ILE A 1 105 ? -2.524 3.369 2.391 1.00 87.06 105 ILE A CA 1
ATOM 801 C C . ILE A 1 105 ? -1.972 2.028 1.893 1.00 87.06 105 ILE A C 1
ATOM 803 O O . ILE A 1 105 ? -1.367 1.972 0.815 1.00 87.06 105 ILE A O 1
ATOM 807 N N . LEU A 1 106 ? -2.168 0.947 2.652 1.00 83.94 106 LEU A N 1
ATOM 808 C CA . LEU A 1 106 ? -1.766 -0.389 2.217 1.00 83.94 106 LEU A CA 1
ATOM 809 C C . LEU A 1 106 ? -2.561 -0.854 0.999 1.00 83.94 106 LEU A C 1
ATOM 811 O O . LEU A 1 106 ? -1.965 -1.357 0.045 1.00 83.94 106 LEU A O 1
ATOM 815 N N . ASP A 1 107 ? -3.880 -0.678 1.021 1.00 83.31 107 ASP A N 1
ATOM 816 C CA . ASP A 1 107 ? -4.755 -1.078 -0.079 1.00 83.31 107 ASP A CA 1
ATOM 817 C C . ASP A 1 107 ? -4.413 -0.309 -1.357 1.00 83.31 107 ASP A C 1
ATOM 819 O O . ASP A 1 107 ? -4.263 -0.910 -2.426 1.00 83.31 107 ASP A O 1
ATOM 823 N N . TYR A 1 108 ? -4.167 0.999 -1.242 1.00 83.31 108 TYR A N 1
ATOM 824 C CA . TYR A 1 108 ? -3.680 1.812 -2.354 1.00 83.31 108 TYR A CA 1
ATOM 825 C C . TYR A 1 108 ? -2.330 1.308 -2.889 1.00 83.31 108 TYR A C 1
ATOM 827 O O . TYR A 1 108 ? -2.156 1.169 -4.101 1.00 83.31 108 TYR A O 1
ATOM 835 N N . SER A 1 109 ? -1.378 0.974 -2.008 1.00 82.25 109 SER A N 1
ATOM 836 C CA . SER A 1 109 ? -0.068 0.458 -2.429 1.00 82.25 109 SER A CA 1
ATOM 837 C C . SER A 1 109 ? -0.157 -0.891 -3.143 1.00 82.25 109 SER A C 1
ATOM 839 O O . SER A 1 109 ? 0.630 -1.148 -4.054 1.00 82.25 109 SER A O 1
ATOM 841 N N . ARG A 1 110 ? -1.089 -1.765 -2.744 1.00 79.50 110 ARG A N 1
ATOM 842 C CA . ARG A 1 110 ? -1.337 -3.043 -3.431 1.00 79.50 110 ARG A CA 1
ATOM 843 C C . ARG A 1 110 ? -1.989 -2.831 -4.794 1.00 79.50 110 ARG A C 1
ATOM 845 O O . ARG A 1 110 ? -1.649 -3.533 -5.746 1.00 79.50 110 ARG A O 1
ATOM 852 N N . LEU A 1 111 ? -2.886 -1.850 -4.892 1.00 80.62 111 LEU A N 1
ATOM 853 C CA . LEU A 1 111 ? -3.549 -1.468 -6.137 1.00 80.62 111 LEU A CA 1
ATOM 854 C C . LEU A 1 111 ? -2.549 -0.909 -7.158 1.00 80.62 111 LEU A C 1
ATOM 856 O O . LEU A 1 111 ? -2.550 -1.351 -8.306 1.00 80.62 111 LEU A O 1
ATOM 860 N N . GLU A 1 112 ? -1.655 -0.005 -6.745 1.00 76.81 112 GLU A N 1
ATOM 861 C CA . GLU A 1 112 ? -0.587 0.526 -7.612 1.00 76.81 112 GLU A CA 1
ATOM 862 C C . GLU A 1 112 ? 0.340 -0.571 -8.147 1.00 76.81 112 GLU A C 1
ATOM 864 O O . GLU A 1 112 ? 0.780 -0.504 -9.294 1.00 76.81 112 GLU A O 1
ATOM 869 N N . ALA A 1 113 ? 0.610 -1.600 -7.342 1.00 73.81 113 ALA A N 1
ATOM 870 C CA . ALA A 1 113 ? 1.457 -2.722 -7.731 1.00 73.81 113 ALA A CA 1
ATOM 871 C C . ALA A 1 113 ? 0.756 -3.751 -8.645 1.00 73.81 113 ALA A C 1
ATOM 873 O O . ALA A 1 113 ? 1.369 -4.763 -8.972 1.00 73.81 113 ALA A O 1
ATOM 874 N N . GLN A 1 114 ? -0.518 -3.545 -9.025 1.00 67.50 114 GLN A N 1
ATOM 875 C CA . GLN A 1 114 ? -1.377 -4.563 -9.669 1.00 67.50 114 GLN A CA 1
ATOM 876 C C . GLN A 1 114 ? -1.404 -5.903 -8.902 1.00 67.50 114 GLN A C 1
ATOM 878 O O . GLN A 1 114 ? -1.750 -6.940 -9.459 1.00 67.50 114 GLN A O 1
ATOM 883 N N . ALA A 1 115 ? -1.060 -5.879 -7.612 1.00 62.22 115 ALA A N 1
ATOM 884 C CA . ALA A 1 115 ? -0.888 -7.055 -6.761 1.00 62.22 115 ALA A CA 1
ATOM 885 C C . ALA A 1 115 ? -2.177 -7.433 -6.012 1.00 62.22 115 ALA A C 1
ATOM 887 O O . ALA A 1 115 ? -2.168 -8.299 -5.136 1.00 62.22 115 ALA A O 1
ATOM 888 N N . LEU A 1 116 ? -3.290 -6.757 -6.314 1.00 62.00 116 LEU A N 1
ATOM 889 C CA . LEU A 1 116 ? -4.586 -7.042 -5.718 1.00 62.00 116 LEU A CA 1
ATOM 890 C C . LEU A 1 116 ? -5.249 -8.194 -6.484 1.00 62.00 116 LEU A C 1
ATOM 892 O O . LEU A 1 116 ? -6.041 -7.988 -7.403 1.00 62.00 116 LEU A O 1
ATOM 896 N N . GLU A 1 117 ? -4.895 -9.423 -6.121 1.00 56.81 117 GLU A N 1
ATOM 897 C CA . GLU A 1 117 ? -5.586 -10.608 -6.623 1.00 56.81 117 GLU A CA 1
ATOM 898 C C . GLU A 1 117 ? -6.894 -10.803 -5.850 1.00 56.81 117 GLU A C 1
ATOM 900 O O . GLU A 1 117 ? -6.909 -10.936 -4.625 1.00 56.81 117 GLU A O 1
ATOM 905 N N . LEU A 1 118 ? -8.018 -10.804 -6.568 1.00 66.94 118 LEU A N 1
ATOM 906 C CA . LEU A 1 118 ? -9.309 -11.136 -5.978 1.00 66.94 118 LEU A CA 1
ATOM 907 C C . LEU A 1 118 ? -9.344 -12.634 -5.676 1.00 66.94 118 LEU A C 1
ATOM 909 O O . LEU A 1 118 ? -9.413 -13.463 -6.586 1.00 66.94 118 LEU A O 1
ATOM 913 N N . GLU A 1 119 ? -9.336 -12.983 -4.393 1.00 53.25 119 GLU A N 1
ATOM 914 C CA . GLU A 1 119 ? -9.527 -14.364 -3.971 1.00 53.25 119 GLU A CA 1
ATOM 915 C C . GLU A 1 119 ? -10.995 -14.772 -4.167 1.00 53.25 119 GLU A C 1
ATOM 917 O O . GLU A 1 119 ? -11.906 -14.306 -3.477 1.00 53.25 119 GLU A O 1
ATOM 922 N N . ILE A 1 120 ? -11.241 -15.668 -5.127 1.00 68.81 120 ILE A N 1
ATOM 923 C CA . ILE A 1 120 ? -12.576 -16.214 -5.384 1.00 68.81 120 ILE A CA 1
ATOM 924 C C . ILE A 1 120 ? -12.774 -17.448 -4.505 1.00 68.81 120 ILE A C 1
ATOM 926 O O . ILE A 1 120 ? -12.342 -18.550 -4.846 1.00 68.81 120 ILE A O 1
ATOM 930 N N . THR A 1 121 ? -13.487 -17.277 -3.393 1.00 72.12 121 THR A N 1
ATOM 931 C CA . THR A 1 121 ? -13.823 -18.371 -2.476 1.00 72.12 121 THR A CA 1
ATOM 932 C C . THR A 1 121 ? -15.332 -18.582 -2.338 1.00 72.12 121 THR A C 1
ATOM 934 O O . THR A 1 121 ? -16.143 -17.681 -2.551 1.00 72.12 121 THR A O 1
ATOM 937 N N . SER A 1 122 ? -15.731 -19.815 -2.011 1.00 74.00 122 SER A N 1
ATOM 938 C CA . SER A 1 122 ? -17.126 -20.136 -1.693 1.00 74.00 122 SER A CA 1
ATOM 939 C C . SER A 1 122 ? -17.406 -19.767 -0.239 1.00 74.00 122 SER A C 1
ATOM 941 O O . SER A 1 122 ? -16.779 -20.326 0.655 1.00 74.00 122 SER A O 1
ATOM 943 N N . PHE A 1 123 ? -18.393 -18.910 0.005 1.00 74.06 123 PHE A N 1
ATOM 944 C CA . PHE A 1 123 ? -18.842 -18.562 1.354 1.00 74.06 123 PHE A CA 1
ATOM 945 C C . PHE A 1 123 ? -20.348 -18.792 1.514 1.00 74.06 123 PHE A C 1
ATOM 947 O O . PHE A 1 123 ? -21.095 -18.863 0.532 1.00 74.06 123 PHE A O 1
ATOM 954 N N . ASN A 1 124 ? -20.798 -18.935 2.761 1.00 78.25 124 ASN A N 1
ATOM 955 C CA . ASN A 1 124 ? -22.217 -18.979 3.086 1.00 78.25 124 ASN A CA 1
ATOM 956 C C . ASN A 1 124 ? -22.730 -17.547 3.271 1.00 78.25 124 ASN A C 1
ATOM 958 O O . ASN A 1 124 ? -22.372 -16.867 4.231 1.00 78.25 124 ASN A O 1
ATOM 962 N N . LEU A 1 125 ? -23.567 -17.089 2.338 1.00 79.88 125 LEU A N 1
ATOM 963 C CA . LEU A 1 125 ? -24.122 -15.737 2.364 1.00 79.88 125 LEU A CA 1
ATOM 964 C C . LEU A 1 125 ? -24.952 -15.472 3.630 1.00 79.88 125 LEU A C 1
ATOM 966 O O . LEU A 1 125 ? -24.914 -14.361 4.150 1.00 79.88 125 LEU A O 1
ATOM 970 N N . ARG A 1 126 ? -25.686 -16.474 4.131 1.00 83.12 126 ARG A N 1
ATOM 971 C CA . ARG A 1 126 ? -26.514 -16.315 5.331 1.00 83.12 126 ARG A CA 1
ATOM 972 C C . ARG A 1 126 ? -25.648 -16.033 6.554 1.00 83.12 126 ARG A C 1
ATOM 974 O O . ARG A 1 126 ? -25.882 -15.033 7.216 1.00 83.12 126 ARG A O 1
ATOM 981 N N . ASP A 1 127 ? -24.611 -16.837 6.770 1.00 77.25 127 ASP A N 1
ATOM 982 C CA . ASP A 1 127 ? -23.719 -16.690 7.928 1.00 77.25 127 ASP A CA 1
ATOM 983 C C . ASP A 1 127 ? -22.995 -15.332 7.916 1.00 77.25 127 ASP A C 1
ATOM 985 O O . ASP A 1 127 ? -22.842 -14.690 8.955 1.00 77.25 127 ASP A O 1
ATOM 989 N N . LEU A 1 128 ? -22.592 -14.857 6.731 1.00 83.19 128 LEU A N 1
ATOM 990 C CA . LEU A 1 128 ? -21.982 -13.536 6.570 1.00 83.19 128 LEU A CA 1
ATOM 991 C C . LEU A 1 128 ? -22.961 -12.414 6.936 1.00 83.19 128 LEU A C 1
ATOM 993 O O . LEU A 1 128 ? -22.609 -11.503 7.684 1.00 83.19 128 LEU A O 1
ATOM 997 N N . LEU A 1 129 ? -24.191 -12.477 6.422 1.00 87.25 129 LEU A N 1
ATOM 998 C CA . LEU A 1 129 ? -25.204 -11.453 6.675 1.00 87.25 129 LEU A CA 1
ATOM 999 C C . LEU A 1 129 ? -25.694 -11.472 8.126 1.00 87.25 129 LEU A C 1
ATOM 1001 O O . LEU A 1 129 ? -25.884 -10.405 8.705 1.00 87.25 129 LEU A O 1
ATOM 1005 N N . ASP A 1 130 ? -25.823 -12.650 8.736 1.00 82.56 130 ASP A N 1
ATOM 1006 C CA . ASP A 1 130 ? -26.126 -12.795 10.162 1.00 82.56 130 ASP A CA 1
ATOM 1007 C C . ASP A 1 130 ? -25.027 -12.147 11.023 1.00 82.56 130 ASP A C 1
ATOM 1009 O O . ASP A 1 130 ? -25.327 -11.420 11.973 1.00 82.56 130 ASP A O 1
ATOM 1013 N N . GLY A 1 131 ? -23.754 -12.320 10.647 1.00 80.00 131 GLY A N 1
ATOM 1014 C CA . GLY A 1 131 ? -22.626 -11.645 11.296 1.00 80.00 131 GLY A CA 1
ATOM 1015 C C . GLY A 1 131 ? -22.700 -10.116 11.199 1.00 80.00 131 GLY A C 1
ATOM 1016 O O . GLY A 1 131 ? -22.485 -9.415 12.190 1.00 80.00 131 GLY A O 1
ATOM 1017 N N . VAL A 1 132 ? -23.066 -9.582 10.030 1.00 88.69 132 VAL A N 1
ATOM 1018 C CA . VAL A 1 132 ? -23.250 -8.133 9.824 1.00 88.69 132 VAL A CA 1
ATOM 1019 C C . VAL A 1 132 ? -24.408 -7.593 10.668 1.00 88.69 132 VAL A C 1
ATOM 1021 O O . VAL A 1 132 ? -24.280 -6.536 11.288 1.00 88.69 132 VAL A O 1
ATOM 1024 N N . VAL A 1 133 ? -25.526 -8.318 10.733 1.00 89.81 133 VAL A N 1
ATOM 1025 C CA . VAL A 1 133 ? -26.699 -7.931 11.533 1.00 89.81 133 VAL A CA 1
ATOM 1026 C C . VAL A 1 133 ? -26.346 -7.899 13.016 1.00 89.81 133 VAL A C 1
ATOM 1028 O O . VAL A 1 133 ? -26.637 -6.907 13.680 1.00 89.81 133 VAL A O 1
ATOM 1031 N N . GLN A 1 134 ? -25.644 -8.916 13.527 1.00 85.19 134 GLN A N 1
ATOM 1032 C CA . GLN A 1 134 ? -25.171 -8.926 14.915 1.00 85.19 134 GLN A CA 1
ATOM 1033 C C . GLN A 1 134 ? -24.244 -7.749 15.226 1.00 85.19 134 GLN A C 1
ATOM 1035 O O . GLN A 1 134 ? -24.379 -7.121 16.278 1.00 85.19 134 GLN A O 1
ATOM 1040 N N . LEU A 1 135 ? -23.326 -7.422 14.311 1.00 85.25 135 LEU A N 1
ATOM 1041 C CA . LEU A 1 135 ? -22.419 -6.287 14.471 1.00 85.25 135 LEU A CA 1
ATOM 1042 C C . LEU A 1 135 ? -23.182 -4.955 14.545 1.00 85.25 135 LEU A C 1
ATOM 1044 O O . LEU A 1 135 ? -22.862 -4.090 15.361 1.00 85.25 135 LEU A O 1
ATOM 1048 N N . MET A 1 136 ? -24.207 -4.794 13.709 1.00 87.69 136 MET A N 1
ATOM 1049 C CA . MET A 1 136 ? -25.012 -3.573 13.622 1.00 87.69 136 MET A CA 1
ATOM 1050 C C . MET A 1 136 ? -26.101 -3.480 14.700 1.00 87.69 136 MET A C 1
ATOM 1052 O O . MET A 1 136 ? -26.598 -2.382 14.957 1.00 87.69 136 MET A O 1
ATOM 1056 N N . GLN A 1 137 ? -26.438 -4.586 15.371 1.00 88.50 137 GLN A N 1
ATOM 1057 C CA . GLN A 1 137 ? -27.530 -4.655 16.344 1.00 88.50 137 GLN A CA 1
ATOM 1058 C C . GLN A 1 137 ? -27.378 -3.622 17.464 1.00 88.50 137 GLN A C 1
ATOM 1060 O O . GLN A 1 137 ? -28.301 -2.860 17.727 1.00 88.50 137 GLN A O 1
ATOM 1065 N N . ARG A 1 138 ? -26.180 -3.497 18.055 1.00 77.56 138 ARG A N 1
ATOM 1066 C CA . ARG A 1 138 ? -25.933 -2.505 19.120 1.00 77.56 138 ARG A CA 1
ATOM 1067 C C . ARG A 1 138 ? -26.150 -1.066 18.654 1.00 77.56 138 ARG A C 1
ATOM 1069 O O . ARG A 1 138 ? -26.624 -0.237 19.426 1.00 77.56 138 ARG A O 1
ATOM 1076 N N . ALA A 1 139 ? -25.789 -0.757 17.410 1.00 82.38 139 ALA A N 1
ATOM 1077 C CA . ALA A 1 139 ? -25.972 0.577 16.846 1.00 82.38 139 ALA A CA 1
ATOM 1078 C C . ALA A 1 139 ? -27.450 0.873 16.539 1.00 82.38 139 ALA A C 1
ATOM 1080 O O . ALA A 1 139 ? -27.878 2.022 16.663 1.00 82.38 139 ALA A O 1
ATOM 1081 N N . ALA A 1 140 ? -28.220 -0.149 16.157 1.00 85.69 140 ALA A N 1
ATOM 1082 C CA . ALA A 1 140 ? -29.662 -0.056 15.962 1.00 85.69 140 ALA A CA 1
ATOM 1083 C C . ALA A 1 140 ? -30.393 0.132 17.303 1.00 85.69 140 ALA A C 1
ATOM 1085 O O . ALA A 1 140 ? -31.171 1.077 17.440 1.00 85.69 140 ALA A O 1
ATOM 1086 N N . ASP A 1 141 ? -30.052 -0.667 18.319 1.00 88.44 141 ASP A N 1
ATOM 1087 C CA . ASP A 1 141 ? -30.633 -0.591 19.666 1.00 88.44 141 ASP A CA 1
ATOM 1088 C C . ASP A 1 141 ? -30.378 0.776 20.316 1.00 88.44 141 ASP A C 1
ATOM 1090 O O . ASP A 1 141 ? -31.294 1.393 20.860 1.00 88.44 141 ASP A O 1
ATOM 1094 N N . ALA A 1 142 ? -29.156 1.308 20.185 1.00 82.56 142 ALA A N 1
ATOM 1095 C CA . ALA A 1 142 ? -28.796 2.638 20.684 1.00 82.56 142 ALA A CA 1
ATOM 1096 C C . ALA A 1 142 ? -29.629 3.774 20.059 1.00 82.56 142 ALA A C 1
ATOM 1098 O O . ALA A 1 142 ? -29.713 4.863 20.624 1.00 82.56 142 ALA A O 1
ATOM 1099 N N . LYS A 1 143 ? -30.243 3.529 18.896 1.00 82.88 143 LYS A N 1
ATOM 1100 C CA . LYS A 1 143 ? -31.123 4.466 18.185 1.00 82.88 143 LYS A CA 1
ATOM 1101 C C . LYS A 1 143 ? -32.603 4.074 18.268 1.00 82.88 143 LYS A C 1
ATOM 1103 O O . LYS A 1 143 ? -33.426 4.733 17.640 1.00 82.88 143 LYS A O 1
ATOM 1108 N N . GLY A 1 144 ? -32.946 3.017 19.010 1.00 85.19 144 GLY A N 1
ATOM 1109 C CA . GLY A 1 144 ? -34.310 2.492 19.107 1.00 85.19 144 GLY A CA 1
ATOM 1110 C C . GLY A 1 144 ? -34.860 1.934 17.789 1.00 85.19 144 GLY A C 1
ATOM 1111 O O . GLY A 1 144 ? -36.071 1.954 17.576 1.00 85.19 144 GLY A O 1
ATOM 1112 N N . LEU A 1 145 ? -33.990 1.482 16.881 1.00 89.12 145 LEU A N 1
ATOM 1113 C CA . LEU A 1 145 ? -34.363 0.964 15.566 1.00 89.12 145 LEU A CA 1
ATOM 1114 C C . LEU A 1 145 ? -34.408 -0.565 15.572 1.00 89.12 145 LEU A C 1
ATOM 1116 O O . LEU A 1 145 ? -33.499 -1.219 16.076 1.00 89.12 145 LEU A O 1
ATOM 1120 N N . ALA A 1 146 ? -35.437 -1.136 14.945 1.00 87.19 146 ALA A N 1
ATOM 1121 C CA . ALA A 1 146 ? -35.499 -2.568 14.685 1.00 87.19 146 ALA A CA 1
ATOM 1122 C C . ALA A 1 146 ? -34.690 -2.906 13.424 1.00 87.19 146 ALA A C 1
ATOM 1124 O O . ALA A 1 146 ? -34.948 -2.362 12.349 1.00 87.19 146 ALA A O 1
ATOM 1125 N N . LEU A 1 147 ? -33.730 -3.820 13.556 1.00 88.69 147 LEU A N 1
ATOM 1126 C CA . LEU A 1 147 ? -32.942 -4.357 12.452 1.00 88.69 147 LEU A CA 1
ATOM 1127 C C . LEU A 1 147 ? -33.310 -5.830 12.250 1.00 88.69 147 LEU A C 1
ATOM 1129 O O . LEU A 1 147 ? -33.365 -6.596 13.208 1.00 88.69 147 LEU A O 1
ATOM 1133 N N . GLY A 1 148 ? -33.576 -6.225 11.007 1.00 85.12 148 GLY A N 1
ATOM 1134 C CA . GLY A 1 148 ? -33.938 -7.596 10.663 1.00 85.12 148 GLY A CA 1
ATOM 1135 C C . GLY A 1 148 ? -33.373 -7.998 9.309 1.00 85.12 148 GLY A C 1
ATOM 1136 O O . GLY A 1 148 ? -33.218 -7.162 8.419 1.00 85.12 148 GLY A O 1
ATOM 1137 N N . LEU A 1 149 ? -33.072 -9.287 9.159 1.00 85.38 149 LEU A N 1
ATOM 1138 C CA . LEU A 1 149 ? -32.582 -9.872 7.918 1.00 85.38 149 LEU A CA 1
ATOM 1139 C C . LEU A 1 149 ? -33.682 -10.703 7.263 1.00 85.38 149 LEU A C 1
ATOM 1141 O O . LEU A 1 149 ? -34.150 -11.689 7.831 1.00 85.38 149 LEU A O 1
ATOM 1145 N N . GLN A 1 150 ? -34.057 -10.333 6.042 1.00 83.69 150 GLN A N 1
ATOM 1146 C CA . GLN A 1 150 ? -34.912 -11.146 5.186 1.00 83.69 150 GLN A CA 1
ATOM 1147 C C . GLN A 1 150 ? -34.091 -11.676 4.018 1.00 83.69 150 GLN A C 1
ATOM 1149 O O . GLN A 1 150 ? -33.496 -10.918 3.256 1.00 83.69 150 GLN A O 1
ATOM 1154 N N . LEU A 1 151 ? -34.074 -12.997 3.891 1.00 78.31 151 LEU A N 1
ATOM 1155 C CA . LEU A 1 151 ? -33.463 -13.702 2.777 1.00 78.31 151 LEU A CA 1
ATOM 1156 C C . LEU A 1 151 ? -34.540 -14.531 2.101 1.00 78.31 151 LEU A C 1
ATOM 1158 O O . LEU A 1 151 ? -35.310 -15.212 2.781 1.00 78.31 151 LEU A O 1
ATOM 1162 N N . ASP A 1 152 ? -34.568 -14.486 0.774 1.00 78.56 152 ASP A N 1
ATOM 1163 C CA . ASP A 1 152 ? -35.410 -15.376 -0.012 1.00 78.56 152 ASP A CA 1
ATOM 1164 C C . ASP A 1 152 ? -35.058 -16.845 0.329 1.00 78.56 152 ASP A C 1
ATOM 1166 O O . ASP A 1 152 ? -33.870 -17.177 0.438 1.00 78.56 152 ASP A O 1
ATOM 1170 N N . PRO A 1 153 ? -36.049 -17.735 0.542 1.00 64.75 153 PRO A N 1
ATOM 1171 C CA . PRO A 1 153 ? -35.837 -19.146 0.8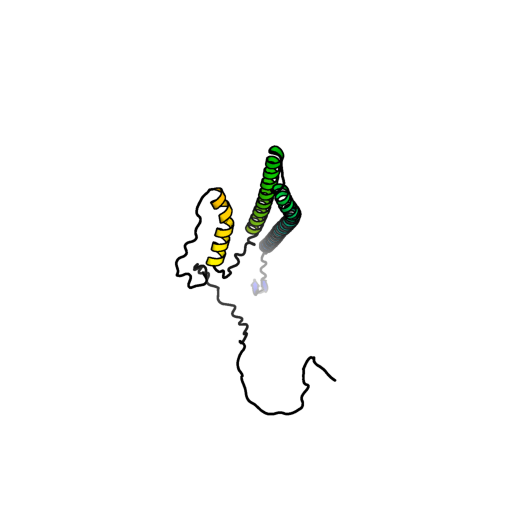82 1.00 64.75 153 PRO A CA 1
ATOM 1172 C C . PRO A 1 153 ? -35.143 -19.970 -0.215 1.00 64.75 153 PRO A C 1
ATOM 1174 O O . PRO A 1 153 ? -34.883 -21.156 -0.012 1.00 64.75 153 PRO A O 1
ATOM 1177 N N . SER A 1 154 ? -34.777 -19.357 -1.341 1.00 61.97 154 SER A N 1
ATOM 1178 C CA . SER A 1 154 ? -33.969 -19.955 -2.400 1.00 61.97 154 SER A CA 1
ATOM 1179 C C . SER A 1 154 ? -32.458 -19.609 -2.380 1.00 61.97 154 SER A C 1
ATOM 1181 O O . SER A 1 154 ? -31.919 -19.226 -3.415 1.00 61.97 154 SER A O 1
ATOM 1183 N N . PRO A 1 155 ? -31.662 -19.837 -1.308 1.00 53.22 155 PRO A N 1
ATOM 1184 C CA . PRO A 1 155 ? -30.202 -19.775 -1.401 1.00 53.22 155 PRO A CA 1
ATOM 1185 C C . PRO A 1 155 ? -29.641 -21.166 -1.745 1.00 53.22 155 PRO A C 1
ATOM 1187 O O . PRO A 1 155 ? -28.731 -21.689 -1.105 1.00 53.22 155 PRO A O 1
ATOM 1190 N N . GLY A 1 156 ? -30.232 -21.823 -2.742 1.00 51.53 156 GLY A N 1
ATOM 1191 C CA . GLY A 1 156 ? -29.873 -23.170 -3.176 1.00 51.53 156 GLY A CA 1
ATOM 1192 C C . GLY A 1 156 ? -28.713 -23.186 -4.162 1.00 51.53 156 GLY A C 1
ATOM 1193 O O . GLY A 1 156 ? -28.835 -23.797 -5.216 1.00 51.53 156 GLY A O 1
ATOM 1194 N N . ARG A 1 157 ? -27.613 -22.488 -3.873 1.00 50.53 157 ARG A N 1
ATOM 1195 C CA . ARG A 1 157 ? -26.300 -22.718 -4.491 1.00 50.53 157 ARG A CA 1
ATOM 1196 C C . ARG A 1 157 ? -25.304 -21.764 -3.862 1.00 50.53 157 ARG A C 1
ATOM 1198 O O . ARG A 1 157 ? -25.583 -20.578 -3.728 1.00 50.53 157 ARG A O 1
ATOM 1205 N N . ARG A 1 158 ? -24.119 -22.288 -3.545 1.00 50.22 158 ARG A N 1
ATOM 1206 C CA . ARG A 1 158 ? -22.881 -21.503 -3.494 1.00 50.22 158 ARG A CA 1
ATOM 1207 C C . ARG A 1 158 ? -22.972 -20.425 -4.570 1.00 50.22 158 ARG A C 1
ATOM 1209 O O . ARG A 1 158 ? -23.117 -20.768 -5.746 1.00 50.22 158 ARG A O 1
ATOM 1216 N N . ILE A 1 159 ? -22.974 -19.157 -4.171 1.00 49.16 159 ILE A N 1
ATOM 1217 C CA . ILE A 1 159 ? -22.995 -18.059 -5.129 1.00 49.16 159 ILE A CA 1
ATOM 1218 C C . ILE A 1 159 ? -21.620 -18.073 -5.790 1.00 49.16 159 ILE A C 1
ATOM 1220 O O . ILE A 1 159 ? -20.657 -17.508 -5.287 1.00 49.16 159 ILE A O 1
ATOM 1224 N N . HIS A 1 160 ? -21.505 -18.805 -6.894 1.00 50.56 160 HIS A N 1
ATOM 1225 C CA . HIS A 1 160 ? -20.444 -18.576 -7.854 1.00 50.56 160 HIS A CA 1
ATOM 1226 C C . HIS A 1 160 ? -20.768 -17.244 -8.507 1.00 50.56 160 HIS A C 1
ATOM 1228 O O . HIS A 1 160 ? -21.869 -17.071 -9.033 1.00 50.56 160 HIS A O 1
ATOM 1234 N N . HIS A 1 161 ? -19.842 -16.296 -8.433 1.00 40.75 161 HIS A N 1
ATOM 1235 C CA . HIS A 1 161 ? -20.026 -15.003 -9.062 1.00 40.75 161 HIS A CA 1
ATOM 1236 C C . HIS A 1 161 ? -20.285 -15.227 -10.566 1.00 40.75 161 HIS A C 1
ATOM 1238 O O . HIS A 1 161 ? -19.440 -15.814 -11.248 1.00 40.75 161 HIS A O 1
ATOM 1244 N N . PRO A 1 162 ? -21.450 -14.831 -11.112 1.00 47.09 162 PRO A N 1
ATOM 1245 C CA . PRO A 1 162 ? -21.731 -15.029 -12.519 1.00 47.09 162 PRO A CA 1
ATOM 1246 C C . PRO A 1 162 ? -21.095 -13.863 -13.266 1.00 47.09 162 PRO A C 1
ATOM 1248 O O . PRO A 1 162 ? -21.710 -12.820 -13.457 1.00 47.09 162 PRO A O 1
ATOM 1251 N N . HIS A 1 163 ? -19.839 -14.018 -13.665 1.00 46.00 163 HIS A N 1
ATOM 1252 C CA . HIS A 1 163 ? -19.270 -13.184 -14.712 1.00 46.00 163 HIS A CA 1
ATOM 1253 C C . HIS A 1 163 ? -18.596 -14.069 -15.752 1.00 46.00 163 HIS A C 1
ATOM 1255 O O . HIS A 1 163 ? -17.487 -14.571 -15.582 1.00 46.00 163 HIS A O 1
ATOM 1261 N N . LEU A 1 164 ? -19.305 -14.229 -16.872 1.00 40.19 164 LEU A N 1
ATOM 1262 C CA . LEU A 1 164 ? -18.673 -14.388 -18.168 1.00 40.19 164 LEU A CA 1
ATOM 1263 C C . LEU A 1 164 ? -17.659 -13.244 -18.350 1.00 40.19 164 LEU A C 1
ATOM 1265 O O . LEU A 1 164 ? -18.019 -12.170 -18.816 1.00 40.19 164 LEU A O 1
ATOM 1269 N N . TRP A 1 165 ? -16.390 -13.494 -18.055 1.00 34.62 165 TRP A N 1
ATOM 1270 C CA . TRP A 1 165 ? -15.299 -12.877 -18.797 1.00 34.62 165 TRP A CA 1
ATOM 1271 C C . TRP A 1 165 ? -14.799 -13.930 -19.778 1.00 34.62 165 TRP A C 1
ATOM 1273 O O . TRP A 1 165 ? -14.080 -14.860 -19.418 1.00 34.62 165 TRP A O 1
ATOM 1283 N N . ARG A 1 166 ? -15.230 -13.826 -21.041 1.00 35.88 166 ARG A N 1
ATOM 1284 C CA . ARG A 1 166 ? -14.578 -14.544 -22.141 1.00 35.88 166 ARG A CA 1
ATOM 1285 C C . ARG A 1 166 ? -13.178 -13.956 -22.312 1.00 35.88 166 ARG A C 1
ATOM 1287 O O . ARG A 1 166 ? -12.987 -13.071 -23.135 1.00 35.88 166 ARG A O 1
ATOM 1294 N N . HIS A 1 167 ? -12.197 -14.497 -21.604 1.00 35.56 167 HIS A N 1
ATOM 1295 C CA . HIS A 1 167 ? -10.848 -14.583 -22.143 1.00 35.56 167 HIS A CA 1
ATOM 1296 C C . HIS A 1 167 ? -10.629 -16.021 -22.593 1.00 35.56 167 HIS A C 1
ATOM 1298 O O . HIS A 1 167 ? -10.602 -16.958 -21.804 1.00 35.56 167 HIS A O 1
ATOM 1304 N N . ARG A 1 168 ? -10.562 -16.191 -23.912 1.00 31.09 168 ARG A N 1
ATOM 1305 C CA . ARG A 1 168 ? -10.172 -17.435 -24.569 1.00 31.09 168 ARG A CA 1
ATOM 1306 C C . ARG A 1 168 ? -8.693 -17.675 -24.225 1.00 31.09 168 ARG A C 1
ATOM 1308 O O . ARG A 1 168 ? -7.883 -16.845 -24.636 1.00 31.09 168 ARG A O 1
ATOM 1315 N N . PRO A 1 169 ? -8.306 -18.751 -23.519 1.00 36.44 169 PRO A N 1
ATOM 1316 C CA . PRO A 1 169 ? -6.906 -19.140 -23.474 1.00 36.44 169 PRO A CA 1
ATOM 1317 C C . PRO A 1 169 ? -6.521 -19.623 -24.876 1.00 36.44 169 PRO A C 1
ATOM 1319 O O . PRO A 1 169 ? -7.274 -20.372 -25.509 1.00 36.44 169 PRO A O 1
ATOM 1322 N N . GLY A 1 170 ? -5.379 -19.165 -25.388 1.00 41.12 170 GLY A N 1
ATOM 1323 C CA . GLY A 1 170 ? -4.754 -19.766 -26.566 1.00 41.12 170 GLY A CA 1
ATOM 1324 C C . GLY A 1 170 ? -4.456 -21.256 -26.324 1.00 41.12 170 GLY A C 1
ATOM 1325 O O . GLY A 1 170 ? -4.380 -21.690 -25.173 1.00 41.12 170 GLY A O 1
ATOM 1326 N N . PRO A 1 171 ? -4.341 -22.075 -27.380 1.00 34.94 171 PRO A N 1
ATOM 1327 C CA . PRO A 1 171 ? -4.144 -23.511 -27.232 1.00 34.94 171 PRO A CA 1
ATOM 1328 C C . PRO A 1 171 ? -2.727 -23.816 -26.721 1.00 34.94 171 PRO A C 1
ATOM 1330 O O . PRO A 1 171 ? -1.744 -23.392 -27.321 1.00 34.94 171 PRO A O 1
ATOM 1333 N N . GLY A 1 172 ? -2.645 -24.594 -25.640 1.00 45.22 172 GLY A N 1
ATOM 1334 C CA . GLY A 1 172 ? -1.411 -24.990 -24.949 1.00 45.22 172 GLY A CA 1
ATOM 1335 C C . GLY A 1 172 ? -1.382 -24.313 -23.581 1.00 45.22 172 GLY A C 1
ATOM 1336 O O . GLY A 1 172 ? -1.217 -23.111 -23.495 1.00 45.22 172 GLY A O 1
ATOM 1337 N N . HIS A 1 173 ? -1.656 -24.977 -22.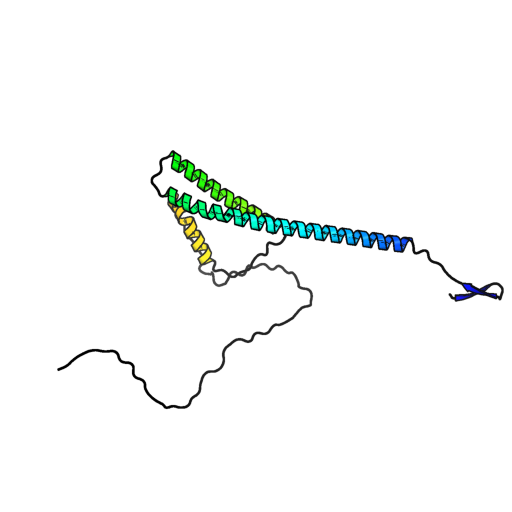464 1.00 36.97 173 HIS A N 1
ATOM 1338 C CA . HIS A 1 173 ? -0.993 -26.183 -21.996 1.00 36.97 173 HIS A CA 1
ATOM 1339 C C . HIS A 1 173 ? -1.972 -27.038 -21.175 1.00 36.97 173 HIS A C 1
ATOM 1341 O O . HIS A 1 173 ? -2.438 -26.627 -20.116 1.00 36.97 173 HIS A O 1
ATOM 1347 N N . LEU A 1 174 ? -2.269 -28.246 -21.659 1.00 31.98 174 LEU A N 1
ATOM 1348 C CA . LEU A 1 174 ? -2.867 -29.306 -20.850 1.00 31.98 174 LEU A CA 1
ATOM 1349 C C . LEU A 1 174 ? -1.710 -30.063 -20.183 1.00 31.98 174 LEU A C 1
ATOM 1351 O O . LEU A 1 174 ? -0.992 -30.797 -20.858 1.00 31.98 174 LEU A O 1
ATOM 1355 N N . GLN A 1 175 ? -1.524 -29.913 -18.874 1.00 33.47 175 GLN A N 1
ATOM 1356 C CA . GLN A 1 175 ? -0.902 -30.967 -18.073 1.00 33.47 175 GLN A CA 1
ATOM 1357 C C . GLN A 1 175 ? -1.875 -31.362 -16.972 1.00 33.47 175 GLN A C 1
ATOM 1359 O O . GLN A 1 175 ? -2.120 -30.638 -16.011 1.00 33.47 175 GLN A O 1
ATOM 1364 N N . ALA A 1 176 ? -2.486 -32.521 -17.192 1.00 30.78 176 ALA A N 1
ATOM 1365 C CA . ALA A 1 176 ? -3.322 -33.214 -16.241 1.00 30.78 176 ALA A CA 1
ATOM 1366 C C . ALA A 1 176 ? -2.440 -33.805 -15.135 1.00 30.78 176 ALA A C 1
ATOM 1368 O O . ALA A 1 176 ? -1.588 -34.647 -15.415 1.00 30.78 176 ALA A O 1
ATOM 1369 N N . HIS A 1 177 ? -2.690 -33.434 -13.879 1.00 31.47 177 HIS A N 1
ATOM 1370 C CA . HIS A 1 177 ? -2.277 -34.256 -12.746 1.00 31.47 177 HIS A CA 1
ATOM 1371 C C . HIS A 1 177 ? -3.493 -34.961 -12.145 1.00 31.47 177 HIS A C 1
ATOM 1373 O O . HIS A 1 177 ? -4.333 -34.374 -11.467 1.00 31.47 177 HIS A O 1
ATOM 1379 N N . HIS A 1 178 ? -3.557 -36.257 -12.446 1.00 29.86 178 HIS A N 1
ATOM 1380 C CA . HIS A 1 178 ? -4.408 -37.263 -11.829 1.00 29.86 178 HIS A CA 1
ATOM 1381 C C . HIS A 1 178 ? -4.241 -37.286 -10.300 1.00 29.86 178 HIS A C 1
ATOM 1383 O O . HIS A 1 178 ? -3.138 -37.485 -9.793 1.00 29.86 178 HIS A O 1
ATOM 1389 N N . ARG A 1 179 ? -5.355 -37.234 -9.567 1.00 29.95 179 ARG A N 1
ATOM 1390 C CA . ARG A 1 179 ? -5.508 -37.922 -8.276 1.00 29.95 179 ARG A CA 1
ATOM 1391 C C . ARG A 1 179 ? -6.728 -38.835 -8.375 1.00 29.95 179 ARG A C 1
ATOM 1393 O O . ARG A 1 179 ? -7.793 -38.325 -8.715 1.00 29.95 179 ARG A O 1
ATOM 1400 N N . PRO A 1 180 ? -6.619 -40.146 -8.112 1.00 34.78 180 PRO A N 1
ATOM 1401 C CA . PRO A 1 180 ? -7.794 -40.974 -7.932 1.00 34.78 180 PRO A CA 1
ATOM 1402 C C . PRO A 1 180 ? -8.216 -41.007 -6.462 1.00 34.78 180 PRO A C 1
ATOM 1404 O O . PRO A 1 180 ? -7.398 -41.096 -5.544 1.00 34.78 180 PRO A O 1
ATOM 1407 N N . ASP A 1 181 ? -9.531 -40.922 -6.305 1.00 32.97 181 ASP A N 1
ATOM 1408 C CA . ASP A 1 181 ? -10.295 -40.969 -5.072 1.00 32.97 181 ASP A CA 1
ATOM 1409 C C . ASP A 1 181 ? -10.184 -42.301 -4.325 1.00 32.97 181 ASP A C 1
ATOM 1411 O O . ASP A 1 181 ? -10.044 -43.388 -4.892 1.00 32.97 181 ASP A O 1
ATOM 1415 N N . ALA A 1 182 ? -10.339 -42.186 -3.011 1.00 34.81 182 ALA A N 1
ATOM 1416 C CA . ALA A 1 182 ? -10.488 -43.283 -2.080 1.00 34.81 182 ALA A CA 1
ATOM 1417 C C . ALA A 1 182 ? -11.889 -43.913 -2.170 1.00 34.81 182 ALA A C 1
ATOM 1419 O O . ALA A 1 182 ? -12.887 -43.199 -2.085 1.00 34.81 182 ALA A O 1
ATOM 1420 N N . ARG A 1 183 ? -11.930 -45.258 -2.202 1.00 30.67 183 ARG A N 1
ATOM 1421 C CA . ARG A 1 183 ? -12.910 -46.193 -1.583 1.00 30.67 183 ARG A CA 1
ATOM 1422 C C . ARG A 1 183 ? -13.319 -47.323 -2.535 1.00 30.67 183 ARG A C 1
ATOM 1424 O O . ARG A 1 183 ? -14.280 -47.198 -3.279 1.00 30.67 183 ARG A O 1
ATOM 1431 N N . ALA A 1 184 ? -12.701 -48.489 -2.363 1.00 30.34 184 ALA A N 1
ATOM 1432 C CA . ALA A 1 184 ? -13.357 -49.782 -2.555 1.00 30.34 184 ALA A CA 1
ATOM 1433 C C . ALA A 1 184 ? -12.528 -50.871 -1.861 1.00 30.34 184 ALA A C 1
ATOM 1435 O O . ALA A 1 184 ? -11.412 -51.139 -2.276 1.00 30.34 184 ALA A O 1
ATOM 1436 N N . HIS A 1 185 ? -13.045 -51.432 -0.765 1.00 32.28 185 HIS A N 1
ATOM 1437 C CA . HIS A 1 185 ? -13.139 -52.880 -0.522 1.00 32.28 185 HIS A CA 1
ATOM 1438 C C . HIS A 1 185 ? -13.563 -53.153 0.930 1.00 32.28 185 HIS A C 1
ATOM 1440 O O . HIS A 1 185 ? -12.863 -52.850 1.893 1.00 32.28 185 HIS A O 1
ATOM 1446 N N . ARG A 1 186 ? -14.750 -53.754 1.079 1.00 31.50 186 ARG A N 1
ATOM 1447 C CA . ARG A 1 186 ? -15.231 -54.393 2.309 1.00 31.50 186 ARG A CA 1
ATOM 1448 C C . ARG A 1 186 ? -15.214 -55.915 2.116 1.00 31.50 186 ARG A C 1
ATOM 1450 O O . ARG A 1 186 ? -15.848 -56.397 1.189 1.00 31.50 186 ARG A O 1
ATOM 1457 N N . ARG A 1 187 ? -14.634 -56.594 3.117 1.00 31.42 187 ARG A N 1
ATOM 1458 C CA . ARG A 1 187 ? -15.020 -57.882 3.749 1.00 31.42 187 ARG A CA 1
ATOM 1459 C C . ARG A 1 187 ? -14.871 -59.209 2.980 1.00 31.42 187 ARG A C 1
ATOM 1461 O O . ARG A 1 187 ? -15.636 -59.469 2.067 1.00 31.42 187 ARG A O 1
ATOM 1468 N N . ALA A 1 188 ? -14.086 -60.128 3.563 1.00 30.69 188 ALA A N 1
ATOM 1469 C CA . ALA A 1 188 ? -14.503 -61.439 4.121 1.00 30.69 188 ALA A CA 1
ATOM 1470 C C . ALA A 1 188 ? -13.266 -62.127 4.768 1.00 30.69 188 ALA A C 1
ATOM 1472 O O . ALA A 1 188 ? -12.231 -62.191 4.127 1.00 30.69 188 ALA A O 1
ATOM 1473 N N . ARG A 1 189 ? -13.236 -62.373 6.091 1.00 29.67 189 ARG A N 1
ATOM 1474 C CA . ARG A 1 189 ? -13.597 -63.603 6.856 1.00 29.67 189 ARG A CA 1
ATOM 1475 C C . ARG A 1 189 ? -12.416 -64.562 7.144 1.00 29.67 189 ARG A C 1
ATOM 1477 O O . ARG A 1 189 ? -11.581 -64.779 6.283 1.00 29.67 189 ARG A O 1
ATOM 1484 N N . HIS A 1 190 ? -12.512 -65.185 8.333 1.00 32.94 190 HIS A N 1
ATOM 1485 C CA . HIS A 1 190 ? -11.717 -66.261 8.972 1.00 32.94 190 HIS A CA 1
ATOM 1486 C C . HIS A 1 190 ? -10.552 -65.807 9.859 1.00 32.94 190 HIS A C 1
ATOM 1488 O O . HIS A 1 190 ? -9.823 -64.906 9.482 1.00 32.94 190 HIS A O 1
ATOM 1494 N N . ALA A 1 191 ? -10.254 -66.399 11.016 1.00 30.97 191 ALA A N 1
ATOM 1495 C CA . ALA A 1 191 ? -10.940 -67.225 12.024 1.00 30.97 191 ALA A CA 1
ATOM 1496 C C . ALA A 1 191 ? -9.987 -67.205 13.257 1.00 30.97 191 ALA A C 1
ATOM 1498 O O . ALA A 1 191 ? -8.791 -67.005 13.066 1.00 30.97 191 ALA A O 1
ATOM 1499 N N . GLY A 1 192 ? -10.502 -67.316 14.493 1.00 28.61 192 GLY A N 1
ATOM 1500 C CA . GLY A 1 192 ? -9.753 -67.155 15.770 1.00 28.61 192 GLY A CA 1
ATOM 1501 C C . GLY A 1 192 ? -8.735 -68.273 16.090 1.00 28.61 192 GLY A C 1
ATOM 1502 O O . GLY A 1 192 ? -8.313 -68.954 15.160 1.00 28.61 192 GLY A O 1
ATOM 1503 N N . PRO A 1 193 ? -8.387 -68.569 17.368 1.00 38.00 193 PRO A N 1
ATOM 1504 C CA . PRO A 1 193 ? -8.722 -67.914 18.647 1.00 38.00 193 PRO A CA 1
ATOM 1505 C C . PRO A 1 193 ? -7.479 -67.620 19.538 1.00 38.00 193 PRO A C 1
ATOM 1507 O O . PRO A 1 193 ? -6.389 -68.120 19.278 1.00 38.00 193 PRO A O 1
ATOM 1510 N N . GLY A 1 194 ? -7.632 -66.882 20.649 1.00 28.28 194 GLY A N 1
ATOM 1511 C CA . GLY A 1 194 ? -6.584 -66.870 21.682 1.00 28.28 194 GLY A CA 1
ATOM 1512 C C . GLY A 1 194 ? -6.634 -65.765 22.737 1.00 28.28 194 GLY A C 1
ATOM 1513 O O . GLY A 1 194 ? -5.852 -64.831 22.654 1.00 28.28 194 GLY A O 1
ATOM 1514 N N . ARG A 1 195 ? -7.455 -65.992 23.772 1.00 31.67 195 ARG A N 1
ATOM 1515 C CA . ARG A 1 195 ? -7.259 -65.596 25.186 1.00 31.67 195 ARG A CA 1
ATOM 1516 C C . ARG A 1 195 ? -7.429 -64.125 25.600 1.00 31.67 195 ARG A C 1
ATOM 1518 O O . ARG A 1 195 ? -6.516 -63.315 25.525 1.00 31.67 195 ARG A O 1
ATOM 1525 N N . ASP A 1 196 ? -8.622 -63.871 26.140 1.00 28.50 196 ASP A N 1
ATOM 1526 C CA . ASP A 1 196 ? -8.913 -63.319 27.472 1.00 28.50 196 ASP A CA 1
ATOM 1527 C C . ASP A 1 196 ? -7.802 -62.540 28.196 1.00 28.50 196 ASP A C 1
ATOM 1529 O O . ASP A 1 196 ? -6.853 -63.123 28.720 1.00 28.50 196 ASP A O 1
ATOM 1533 N N . LEU A 1 197 ? -8.039 -61.241 28.394 1.00 30.20 197 LEU A N 1
ATOM 1534 C CA . LEU A 1 197 ? -7.694 -60.584 29.652 1.00 30.20 197 LEU A CA 1
ATOM 1535 C C . LEU A 1 197 ? -8.867 -59.691 30.078 1.00 30.20 197 LEU A C 1
ATOM 1537 O O . LEU A 1 197 ? -9.200 -58.700 29.428 1.00 30.20 197 LEU A O 1
ATOM 1541 N N . LEU A 1 198 ? -9.535 -60.132 31.143 1.00 32.53 198 LEU A N 1
ATOM 1542 C CA . LEU A 1 198 ? -10.662 -59.486 31.804 1.00 32.53 198 LEU A CA 1
ATOM 1543 C C . LEU A 1 198 ? -10.275 -58.125 32.395 1.00 32.53 198 LEU A C 1
ATOM 1545 O O . LEU A 1 198 ? -9.269 -57.999 33.087 1.00 32.53 198 LEU A O 1
ATOM 1549 N N . VAL A 1 199 ? -11.165 -57.152 32.214 1.00 31.12 199 VAL A N 1
ATOM 1550 C CA . VAL A 1 199 ? -11.295 -55.969 33.071 1.00 31.12 199 VAL A CA 1
ATOM 1551 C C . VAL A 1 199 ? -12.463 -56.223 34.019 1.00 31.12 199 VAL A C 1
ATOM 1553 O O . VAL A 1 199 ? -13.566 -56.500 33.544 1.00 31.12 199 VAL A O 1
ATOM 1556 N N . ARG A 1 200 ? -12.258 -56.075 35.333 1.00 31.81 200 ARG A N 1
ATOM 1557 C CA . ARG A 1 200 ? -13.301 -55.566 36.236 1.00 31.81 200 ARG A CA 1
ATOM 1558 C C . ARG A 1 200 ? -12.721 -55.026 37.545 1.00 31.81 200 ARG A C 1
ATOM 1560 O O . ARG A 1 200 ? -11.944 -55.692 38.217 1.00 31.81 200 ARG A O 1
ATOM 1567 N N . ASP A 1 201 ? -13.149 -53.803 37.821 1.00 32.59 201 ASP A N 1
ATOM 1568 C CA . ASP A 1 201 ? -12.938 -52.963 39.002 1.00 32.59 201 ASP A CA 1
ATOM 1569 C C . ASP A 1 201 ? -13.882 -53.379 40.173 1.00 32.59 201 ASP A C 1
ATOM 1571 O O . ASP A 1 201 ? -14.680 -54.306 39.993 1.00 32.59 201 ASP A O 1
ATOM 1575 N N . PRO A 1 202 ? -13.812 -52.756 41.373 1.00 42.66 202 PRO A N 1
ATOM 1576 C CA . PRO A 1 202 ? -13.828 -53.433 42.672 1.00 42.66 202 PRO A CA 1
ATOM 1577 C C . PRO A 1 202 ? -15.118 -53.223 43.497 1.00 42.66 202 PRO A C 1
ATOM 1579 O O . PRO A 1 202 ? -15.873 -52.292 43.230 1.00 42.66 202 PRO A O 1
ATOM 1582 N N . ALA A 1 203 ? -15.313 -54.065 44.532 1.00 32.28 203 ALA A N 1
ATOM 1583 C CA . ALA A 1 203 ? -15.881 -53.782 45.876 1.00 32.28 203 ALA A CA 1
ATOM 1584 C C . ALA A 1 203 ? -16.750 -54.928 46.468 1.00 32.28 203 ALA A C 1
ATOM 1586 O O . ALA A 1 203 ? -17.483 -55.586 45.735 1.00 32.28 203 ALA A O 1
ATOM 1587 N N . ALA A 1 204 ? -16.701 -55.030 47.813 1.00 34.28 204 ALA A N 1
ATOM 1588 C CA . ALA A 1 204 ? -17.504 -55.815 48.784 1.00 34.28 204 ALA A CA 1
ATOM 1589 C C . ALA A 1 204 ? -17.017 -57.257 49.096 1.00 34.28 204 ALA A C 1
ATOM 1591 O O . ALA A 1 204 ? -17.094 -58.138 48.247 1.00 34.28 204 ALA A O 1
ATOM 1592 N N . GLU A 1 205 ? -16.285 -57.463 50.211 1.00 37.31 205 GLU A N 1
ATOM 1593 C CA . GLU A 1 205 ? -16.760 -57.869 51.572 1.00 37.31 205 GLU A CA 1
ATOM 1594 C C . GLU A 1 205 ? -17.078 -59.382 51.634 1.00 37.31 205 GLU A C 1
ATOM 1596 O O . GLU A 1 205 ? -17.889 -59.868 50.859 1.00 37.31 205 GLU A O 1
ATOM 1601 N N . GLY A 1 206 ? -16.362 -60.225 52.395 1.00 45.94 206 GLY A N 1
ATOM 1602 C CA . GLY A 1 206 ? -16.271 -60.262 53.868 1.00 45.94 206 GLY A CA 1
ATOM 1603 C C . GLY A 1 206 ? -17.437 -61.109 54.418 1.00 45.94 206 GLY A C 1
ATOM 1604 O O . GLY A 1 206 ? -18.529 -61.002 53.859 1.00 45.94 206 GLY A O 1
ATOM 1605 N N . PRO A 1 207 ? -17.291 -61.951 55.462 1.00 47.88 207 PRO A N 1
ATOM 1606 C CA . PRO A 1 207 ? -16.294 -61.948 56.542 1.00 47.88 207 PRO A CA 1
ATOM 1607 C C . PRO A 1 207 ? -15.204 -63.035 56.473 1.00 47.88 207 PRO A C 1
ATOM 1609 O O . PRO A 1 207 ? -15.383 -64.039 55.747 1.00 47.88 207 PRO A O 1
#

Sequence (207 aa):
MALATYHDQAVWVCALRDVTAQVELEDTLRRAEQQLLQAKQAAEAAVLAKGEFLATMSHEIRTPLNGILPMLELIARGPLGEDQRQMLATASASSQQLLRIVDDILDYSRLEAQALELEITSFNLRDLLDGVVQLMQRAADAKGLALGLQLDPSPGRRIHHPHLWRHRPGPGHLQAHHRPDARAHRRARHAGPGRDLLVRDPAAEGP

Organism: NCBI:txid310955